Protein AF-A0A968ZH01-F1 (afdb_monomer_lite)

Secondary structure (DSSP, 8-state):
-HHHHHHHHHHHHHHHHHHHHHHTSTHHHHT--S-S--HHHHHHHHHHHHHHHHHHHHHHH-HHHH-HHHHHHHHHHHHHHHHHHHHHHHHHHTTTTTTTHHHHHHHHHHHHHHHHHHHHHHHHTTT-HHHHHHHHHHHHHHHHHHHHHHHHTTSS---HHHHHHHHHHHHHHHHHHHHHHHHHHHHHHHHHHHHHHHHHHHHHHHHHHHHHHHHHHHHHHHHHHHHHHHHH--

Radius of gyration: 30.16 Å; chains: 1; bounding box: 63×37×110 Å

pLDDT: mean 83.34, std 10.31, range [50.09, 96.19]

Structure (mmCIF, N/CA/C/O backbone):
data_AF-A0A968ZH01-F1
#
_entry.id   AF-A0A968ZH01-F1
#
loop_
_atom_site.group_PDB
_atom_site.id
_atom_site.type_symbol
_atom_site.label_atom_id
_atom_site.label_alt_id
_atom_site.label_comp_id
_atom_site.label_asym_id
_atom_site.label_entity_id
_atom_site.label_seq_id
_atom_site.pdbx_PDB_ins_code
_atom_site.Cartn_x
_atom_site.Cartn_y
_atom_site.Cartn_z
_atom_site.occupancy
_atom_site.B_iso_or_equiv
_atom_site.auth_seq_id
_atom_site.auth_comp_id
_atom_site.auth_asym_id
_atom_site.auth_atom_id
_atom_site.pdbx_PDB_model_num
ATOM 1 N N . MET A 1 1 ? -4.491 7.472 10.988 1.00 51.53 1 MET A N 1
ATOM 2 C CA . MET A 1 1 ? -4.128 6.280 10.188 1.00 51.53 1 MET A CA 1
ATOM 3 C C . MET A 1 1 ? -5.053 6.065 8.979 1.00 51.53 1 MET A C 1
ATOM 5 O O . MET A 1 1 ? -4.529 6.016 7.881 1.00 51.53 1 MET A O 1
ATOM 9 N N . ARG A 1 2 ? -6.397 6.059 9.111 1.00 54.69 2 ARG A N 1
ATOM 10 C CA . ARG A 1 2 ? -7.363 5.861 7.987 1.00 54.69 2 ARG A CA 1
ATOM 11 C C . ARG A 1 2 ? -7.211 6.811 6.785 1.00 54.69 2 ARG A C 1
ATOM 13 O O . ARG A 1 2 ? -7.117 6.351 5.656 1.00 54.69 2 ARG A O 1
ATOM 20 N N . HIS A 1 3 ? -7.148 8.126 7.014 1.00 61.84 3 HIS A N 1
ATOM 21 C CA . HIS A 1 3 ? -6.949 9.100 5.926 1.00 61.84 3 HIS A CA 1
ATOM 22 C C . HIS A 1 3 ? -5.562 8.997 5.285 1.00 61.84 3 HIS A C 1
ATOM 24 O O . HIS A 1 3 ? -5.397 9.326 4.119 1.00 61.84 3 HIS A O 1
ATOM 30 N N . GLN A 1 4 ? -4.573 8.514 6.041 1.00 73.38 4 GLN A N 1
ATOM 31 C CA . GLN A 1 4 ? -3.200 8.408 5.563 1.00 73.38 4 GLN A CA 1
ATOM 32 C C . GLN A 1 4 ? -3.068 7.257 4.564 1.00 73.38 4 GLN A C 1
ATOM 34 O O . GLN A 1 4 ? -2.497 7.472 3.505 1.00 73.38 4 GLN A O 1
ATOM 39 N N . SER A 1 5 ? -3.661 6.083 4.828 1.00 79.19 5 SER A N 1
ATOM 40 C CA . SER A 1 5 ? -3.643 4.967 3.867 1.00 79.19 5 SER A CA 1
ATOM 41 C C . SER A 1 5 ? -4.308 5.353 2.544 1.00 79.19 5 SER A C 1
ATOM 43 O O . SER A 1 5 ? -3.749 5.096 1.485 1.00 79.19 5 SER A O 1
ATOM 45 N N . TYR A 1 6 ? -5.464 6.022 2.603 1.00 83.00 6 TYR A N 1
ATOM 46 C CA . TYR A 1 6 ? -6.152 6.509 1.405 1.00 83.00 6 TYR A CA 1
ATOM 47 C C . TYR A 1 6 ? -5.318 7.551 0.646 1.00 83.00 6 TYR A C 1
ATOM 49 O O . TYR A 1 6 ? -5.183 7.464 -0.569 1.00 83.00 6 TYR A O 1
ATOM 57 N N . LEU A 1 7 ? -4.699 8.501 1.354 1.00 85.94 7 LEU A N 1
ATOM 58 C CA . LEU A 1 7 ? -3.837 9.512 0.740 1.00 85.94 7 LEU A CA 1
ATOM 59 C C . LEU A 1 7 ? -2.619 8.885 0.049 1.00 85.94 7 LEU A C 1
ATOM 61 O O . LEU A 1 7 ? -2.303 9.260 -1.076 1.00 85.94 7 LEU A O 1
ATOM 65 N N . TYR A 1 8 ? -1.961 7.914 0.692 1.00 87.56 8 TYR A N 1
ATOM 66 C CA . TYR A 1 8 ? -0.839 7.193 0.087 1.00 87.56 8 TYR A CA 1
ATOM 67 C C . TYR A 1 8 ? -1.270 6.396 -1.141 1.00 87.56 8 TYR A C 1
ATOM 69 O O . TYR A 1 8 ? -0.533 6.357 -2.120 1.00 87.56 8 TYR A O 1
ATOM 77 N N . TYR A 1 9 ? -2.471 5.816 -1.118 1.00 87.19 9 TYR A N 1
ATOM 78 C CA . TYR A 1 9 ? -3.022 5.102 -2.263 1.00 87.19 9 TYR A CA 1
ATOM 79 C C . TYR A 1 9 ? -3.290 6.023 -3.459 1.00 87.19 9 TYR A C 1
ATOM 81 O O . TYR A 1 9 ? -2.857 5.745 -4.574 1.00 87.19 9 TYR A O 1
ATOM 89 N N . VAL A 1 10 ? -3.957 7.155 -3.221 1.00 87.50 10 VAL A N 1
ATOM 90 C CA . VAL A 1 10 ? -4.241 8.144 -4.271 1.00 87.50 10 VAL A CA 1
ATOM 91 C C . VAL A 1 10 ? -2.946 8.733 -4.828 1.00 87.50 10 VAL A C 1
ATOM 93 O O . VAL A 1 10 ? -2.814 8.883 -6.040 1.00 87.50 10 VAL A O 1
ATOM 96 N N . ALA A 1 11 ? -1.968 9.023 -3.965 1.00 89.44 11 ALA A N 1
ATOM 97 C CA . ALA A 1 11 ? -0.653 9.480 -4.397 1.00 89.44 11 ALA A CA 1
ATOM 98 C C . ALA A 1 11 ? 0.059 8.422 -5.256 1.00 89.44 11 ALA A C 1
ATOM 100 O O . ALA A 1 11 ? 0.577 8.756 -6.317 1.00 89.44 11 ALA A O 1
ATOM 101 N N . TYR A 1 12 ? 0.033 7.149 -4.846 1.00 90.50 12 TYR A N 1
ATOM 102 C CA . TYR A 1 12 ? 0.557 6.037 -5.642 1.00 90.50 12 TYR A CA 1
ATOM 103 C C . TYR A 1 12 ? -0.085 5.987 -7.033 1.00 90.50 12 TYR A C 1
ATOM 105 O O . TYR A 1 12 ? 0.643 6.010 -8.025 1.00 90.50 12 TYR A O 1
ATOM 113 N N . LEU A 1 13 ? -1.420 5.985 -7.113 1.00 88.38 13 LEU A N 1
ATOM 114 C CA . LEU A 1 13 ? -2.140 5.964 -8.388 1.00 88.38 13 LEU A CA 1
ATOM 115 C C . LEU A 1 13 ? -1.761 7.148 -9.278 1.00 88.38 13 LEU A C 1
ATOM 117 O O . LEU A 1 13 ? -1.550 6.972 -10.475 1.00 88.38 13 LEU A O 1
ATOM 121 N N . LEU A 1 14 ? -1.634 8.343 -8.699 1.00 89.12 14 LEU A N 1
ATOM 122 C CA . LEU A 1 14 ? -1.245 9.546 -9.427 1.00 89.12 14 LEU A CA 1
ATOM 123 C C . LEU A 1 14 ? 0.151 9.399 -10.044 1.00 89.12 14 LEU A C 1
ATOM 125 O O . LEU A 1 14 ? 0.315 9.621 -11.243 1.00 89.12 14 LEU A O 1
ATOM 129 N N . PHE A 1 15 ? 1.154 8.992 -9.260 1.00 88.56 15 PHE A N 1
ATOM 130 C CA . PHE A 1 15 ? 2.516 8.818 -9.779 1.00 88.56 15 PHE A CA 1
ATOM 131 C C . PHE A 1 15 ? 2.628 7.640 -10.745 1.00 88.56 15 PHE A C 1
ATOM 133 O O . PHE A 1 15 ? 3.383 7.718 -11.713 1.00 88.56 15 PHE A O 1
ATOM 140 N N . PHE A 1 16 ? 1.848 6.582 -10.532 1.00 86.75 16 PHE A N 1
ATOM 141 C CA . PHE A 1 16 ? 1.755 5.464 -11.461 1.00 86.75 16 PHE A CA 1
ATOM 142 C C . PHE A 1 16 ? 1.154 5.891 -12.811 1.00 86.75 16 PHE A C 1
ATOM 144 O O . PHE A 1 16 ? 1.704 5.561 -13.861 1.00 86.75 16 PHE A O 1
ATOM 151 N N . MET A 1 17 ? 0.081 6.689 -12.806 1.00 85.25 17 MET A N 1
ATOM 152 C CA . MET A 1 17 ? -0.498 7.247 -14.032 1.00 85.25 17 MET A CA 1
ATOM 153 C C . MET A 1 17 ? 0.494 8.163 -14.757 1.00 85.25 17 MET A C 1
ATOM 155 O O . MET A 1 17 ? 0.644 8.050 -15.973 1.00 85.25 17 MET A O 1
ATOM 159 N N . LEU A 1 18 ? 1.211 9.028 -14.032 1.00 84.31 18 LEU A N 1
ATOM 160 C CA . LEU A 1 18 ? 2.261 9.871 -14.618 1.00 84.31 18 LEU A CA 1
ATOM 161 C C . LEU A 1 18 ? 3.374 9.028 -15.252 1.00 84.31 18 LEU A C 1
ATOM 163 O O . LEU A 1 18 ? 3.761 9.288 -16.391 1.00 84.31 18 LEU A O 1
ATOM 167 N N . LEU A 1 19 ? 3.839 7.983 -14.561 1.00 83.69 19 LEU A N 1
ATOM 168 C CA . LEU A 1 19 ? 4.819 7.037 -15.095 1.00 83.69 19 LEU A CA 1
ATOM 169 C C . LEU A 1 19 ? 4.320 6.391 -16.393 1.00 83.69 19 LEU A C 1
ATOM 171 O O . LEU A 1 19 ? 5.061 6.326 -17.372 1.00 83.69 19 LEU A O 1
ATOM 175 N N . GLN A 1 20 ? 3.057 5.964 -16.432 1.00 80.31 20 GLN A N 1
ATOM 176 C CA . GLN A 1 20 ? 2.475 5.358 -17.624 1.00 80.31 20 GLN A CA 1
ATOM 177 C C . GLN A 1 20 ? 2.435 6.328 -18.812 1.00 80.31 20 GLN A C 1
ATOM 179 O O . GLN A 1 20 ? 2.730 5.922 -19.938 1.00 80.31 20 GLN A O 1
ATOM 184 N N . GLN A 1 21 ? 2.105 7.602 -18.588 1.00 79.88 21 GLN A N 1
ATOM 185 C CA . GLN A 1 21 ? 2.109 8.614 -19.652 1.00 79.88 21 GLN A CA 1
ATOM 186 C C . GLN A 1 21 ? 3.510 8.824 -20.238 1.00 79.88 21 GLN A C 1
ATOM 188 O O . GLN A 1 21 ? 3.646 8.989 -21.451 1.00 79.88 21 GLN A O 1
ATOM 193 N N . VAL A 1 22 ? 4.549 8.775 -19.396 1.00 77.81 22 VAL A N 1
ATOM 194 C CA . VAL A 1 22 ? 5.945 8.874 -19.846 1.00 77.81 22 VAL A CA 1
ATOM 195 C C . VAL A 1 22 ? 6.372 7.613 -20.608 1.00 77.81 22 VAL A C 1
ATOM 197 O O . VAL A 1 22 ? 6.942 7.729 -21.688 1.00 77.81 22 VAL A O 1
ATOM 200 N N . LEU A 1 23 ? 6.050 6.415 -20.105 1.00 74.50 23 LEU A N 1
ATOM 201 C CA . LEU A 1 23 ? 6.426 5.139 -20.738 1.00 74.50 23 LEU A CA 1
ATOM 202 C C . LEU A 1 23 ? 5.728 4.890 -22.080 1.00 74.50 23 LEU A C 1
ATOM 204 O O . LEU A 1 23 ? 6.343 4.370 -23.005 1.00 74.50 23 LEU A O 1
ATOM 208 N N . THR A 1 24 ? 4.453 5.263 -22.197 1.00 70.19 24 THR A N 1
ATOM 209 C CA . THR A 1 24 ? 3.674 5.096 -23.439 1.00 70.19 24 THR A CA 1
ATOM 210 C C . THR A 1 24 ? 3.970 6.172 -24.483 1.00 70.19 24 THR A C 1
ATOM 212 O O . THR A 1 24 ? 3.395 6.145 -25.567 1.00 70.19 24 THR A O 1
ATOM 215 N N . GLY A 1 25 ? 4.824 7.150 -24.165 1.00 65.19 25 GLY A N 1
ATOM 216 C CA . GLY A 1 25 ? 5.103 8.285 -25.041 1.00 65.19 25 GLY A CA 1
ATOM 217 C C . GLY A 1 25 ? 3.921 9.249 -25.210 1.00 65.19 25 GLY A C 1
ATOM 218 O O . GLY A 1 25 ? 4.050 10.241 -25.914 1.00 65.19 25 GLY A O 1
ATOM 219 N N . ASN A 1 26 ? 2.779 9.030 -24.548 1.00 58.06 26 ASN A N 1
ATOM 220 C CA . ASN A 1 26 ? 1.614 9.919 -24.635 1.00 58.06 26 ASN A CA 1
ATOM 221 C C . ASN A 1 26 ? 1.826 11.268 -23.927 1.00 58.06 26 ASN A C 1
ATOM 223 O O . ASN A 1 26 ? 1.186 12.256 -24.295 1.00 58.06 26 ASN A O 1
ATOM 227 N N . ALA A 1 27 ? 2.773 11.352 -22.982 1.00 56.31 27 ALA A N 1
ATOM 228 C CA . ALA A 1 27 ? 3.223 12.621 -22.395 1.00 56.31 27 ALA A CA 1
ATOM 229 C C . ALA A 1 27 ? 3.664 13.644 -23.466 1.00 56.31 27 ALA A C 1
ATOM 231 O O . ALA A 1 27 ? 3.521 14.855 -23.276 1.00 56.31 27 ALA A O 1
ATOM 232 N N . PHE A 1 28 ? 4.120 13.142 -24.618 1.00 50.44 28 PHE A N 1
ATOM 233 C CA . PHE A 1 28 ? 4.559 13.899 -25.788 1.00 50.44 28 PHE A CA 1
ATOM 234 C C . P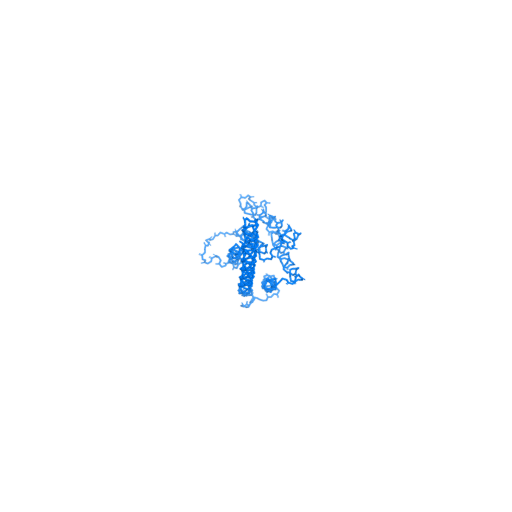HE A 1 28 ? 3.431 14.701 -26.455 1.00 50.44 28 PHE A C 1
ATOM 236 O O . PHE A 1 28 ? 3.688 15.719 -27.088 1.00 50.44 28 PHE A O 1
ATOM 243 N N . ARG A 1 29 ? 2.166 14.272 -26.317 1.00 52.03 29 ARG A N 1
ATOM 244 C CA . ARG A 1 29 ? 1.032 14.916 -27.002 1.00 52.03 29 ARG A CA 1
ATOM 245 C C . ARG A 1 29 ? 0.433 16.089 -26.224 1.00 52.03 29 ARG A C 1
ATOM 247 O O . ARG A 1 29 ? -0.251 16.911 -26.824 1.00 52.03 29 ARG A O 1
ATOM 254 N N . PHE A 1 30 ? 0.667 16.161 -24.911 1.00 53.03 30 PHE A N 1
ATOM 255 C CA . PHE A 1 30 ? -0.032 17.114 -24.042 1.00 53.03 30 PHE A CA 1
ATOM 256 C C . PHE A 1 30 ? 0.863 18.000 -23.160 1.00 53.03 30 PHE A C 1
ATOM 258 O O . PHE A 1 30 ? 0.387 19.068 -22.786 1.00 53.03 30 PHE A O 1
ATOM 265 N N . TRP A 1 31 ? 2.098 17.609 -22.796 1.00 55.47 31 TRP A N 1
ATOM 266 C CA . TRP A 1 31 ? 2.821 18.287 -21.695 1.00 55.47 31 TRP A CA 1
ATOM 267 C C . TRP A 1 31 ? 4.261 18.750 -21.970 1.00 55.47 31 TRP A C 1
ATOM 269 O O . TRP A 1 31 ? 4.661 19.758 -21.390 1.00 55.47 31 TRP A O 1
ATOM 279 N N . LEU A 1 32 ? 5.065 18.055 -22.784 1.00 53.94 32 LEU A N 1
ATOM 280 C CA . LEU A 1 32 ? 6.511 18.327 -22.875 1.00 53.94 32 LEU A CA 1
ATOM 281 C C . LEU A 1 32 ? 6.981 18.448 -24.332 1.00 53.94 32 LEU A C 1
ATOM 283 O O . LEU A 1 32 ? 6.927 17.482 -25.088 1.00 53.94 32 LEU A O 1
ATOM 287 N N . TRP A 1 33 ? 7.451 19.646 -24.702 1.00 51.69 33 TRP A N 1
ATOM 288 C CA . TRP A 1 33 ? 8.134 19.932 -25.969 1.00 51.69 33 TRP A CA 1
ATOM 289 C C . TRP A 1 33 ? 9.447 19.137 -26.103 1.00 51.69 33 TRP A C 1
ATOM 291 O O . TRP A 1 33 ? 10.109 18.849 -25.105 1.00 5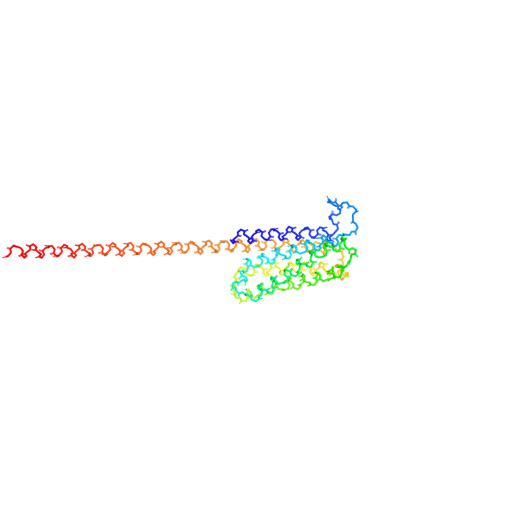1.69 33 TRP A O 1
ATOM 301 N N . GLU A 1 34 ? 9.792 18.828 -27.360 1.00 51.00 34 GLU A N 1
ATOM 302 C CA . GLU A 1 34 ? 10.997 18.183 -27.921 1.00 51.00 34 GLU A CA 1
ATOM 303 C C . GLU A 1 34 ? 12.265 18.148 -27.035 1.00 51.00 34 GLU A C 1
ATOM 305 O O . GLU A 1 34 ? 13.255 18.823 -27.306 1.00 51.00 34 GLU A O 1
ATOM 310 N N . THR A 1 35 ? 12.294 17.318 -25.991 1.00 52.97 35 THR A N 1
ATOM 311 C CA . THR A 1 35 ? 13.531 17.018 -25.252 1.00 52.97 35 THR A CA 1
ATOM 312 C C . THR A 1 35 ? 13.816 15.523 -25.310 1.00 52.97 35 THR A C 1
ATOM 314 O O . THR A 1 35 ? 12.957 14.691 -25.049 1.00 52.97 35 THR A O 1
ATOM 317 N N . THR A 1 36 ? 15.031 15.168 -25.724 1.00 55.16 36 THR A N 1
ATOM 318 C CA . THR A 1 36 ? 15.375 13.838 -26.259 1.00 55.16 36 THR A CA 1
ATOM 319 C C . THR A 1 36 ? 15.668 12.773 -25.187 1.00 55.16 36 THR A C 1
ATOM 321 O O . THR A 1 36 ? 15.873 11.617 -25.532 1.00 55.16 36 THR A O 1
ATOM 324 N N . ASN A 1 37 ? 15.670 13.107 -23.886 1.00 60.25 37 ASN A N 1
ATOM 325 C CA . ASN A 1 37 ? 16.064 12.182 -22.808 1.00 60.25 37 ASN A CA 1
ATOM 326 C C . ASN A 1 37 ? 15.111 12.216 -21.594 1.00 60.25 37 ASN A C 1
ATOM 328 O O . ASN A 1 37 ? 15.324 12.958 -20.638 1.00 60.25 37 ASN A O 1
ATOM 332 N N . PHE A 1 38 ? 14.091 11.349 -21.599 1.00 65.38 38 PHE A N 1
ATOM 333 C CA . PHE A 1 38 ? 13.086 11.228 -20.523 1.00 65.38 38 PHE A CA 1
ATOM 334 C C . PHE A 1 38 ? 13.427 10.213 -19.425 1.00 65.38 38 PHE A C 1
ATOM 336 O O . PHE A 1 38 ? 12.711 10.117 -18.430 1.00 65.38 38 PHE A O 1
ATOM 343 N N . VAL A 1 39 ? 14.528 9.472 -19.572 1.00 69.12 39 VAL A N 1
ATOM 344 C CA . VAL A 1 39 ? 14.984 8.465 -18.596 1.00 69.12 39 VAL A CA 1
ATOM 345 C C . VAL A 1 39 ? 15.009 8.995 -17.146 1.00 69.12 39 VAL A C 1
ATOM 347 O O . VAL A 1 39 ? 14.522 8.287 -16.261 1.00 69.12 39 VAL A O 1
ATOM 350 N N . PRO A 1 40 ? 15.454 10.240 -16.865 1.00 73.75 40 PRO A N 1
ATOM 351 C CA . PRO A 1 40 ? 15.460 10.775 -15.501 1.00 73.75 40 PRO A CA 1
ATOM 352 C C . PRO A 1 40 ? 14.055 10.976 -14.904 1.00 73.75 40 PRO A C 1
ATOM 354 O O . PRO A 1 40 ? 13.834 10.700 -13.725 1.00 73.75 40 PRO A O 1
ATOM 357 N N . LEU A 1 41 ? 13.087 11.420 -15.717 1.00 76.56 41 LEU A N 1
ATOM 358 C CA . LEU A 1 41 ? 11.688 11.620 -15.311 1.00 76.56 41 LEU A CA 1
ATOM 359 C C . LEU A 1 41 ? 10.984 10.283 -15.057 1.00 76.56 41 LEU A C 1
ATOM 361 O O . LEU A 1 41 ? 10.307 10.131 -14.040 1.00 76.56 41 LEU A O 1
ATOM 365 N N . THR A 1 42 ? 11.196 9.297 -15.934 1.00 79.19 42 THR A N 1
ATOM 366 C CA . THR A 1 42 ? 10.698 7.925 -15.748 1.00 79.19 42 THR A CA 1
ATOM 367 C C . THR A 1 42 ? 11.182 7.348 -14.420 1.00 79.19 42 THR A C 1
ATOM 369 O O . THR A 1 42 ? 10.395 6.799 -13.647 1.00 79.19 42 THR A O 1
ATOM 372 N N . ASN A 1 43 ? 12.466 7.523 -14.117 1.00 80.75 43 ASN A N 1
ATOM 373 C CA . ASN A 1 43 ? 13.075 7.012 -12.896 1.00 80.75 43 ASN A CA 1
ATOM 374 C C . ASN A 1 43 ? 12.569 7.727 -11.643 1.00 80.75 43 ASN A C 1
ATOM 376 O O . ASN A 1 43 ? 12.258 7.068 -10.651 1.00 80.75 43 ASN A O 1
ATOM 380 N N . LEU A 1 44 ? 12.398 9.051 -11.701 1.00 82.81 44 LEU A N 1
ATOM 381 C CA . LEU A 1 44 ? 11.797 9.819 -10.612 1.00 82.81 44 LEU A CA 1
ATOM 382 C C . LEU A 1 44 ? 10.366 9.357 -10.312 1.00 82.81 44 LEU A C 1
ATOM 384 O O . LEU A 1 44 ? 10.045 9.066 -9.158 1.00 82.81 44 LEU A O 1
ATOM 388 N N . PHE A 1 45 ? 9.505 9.269 -11.331 1.00 85.06 45 PHE A N 1
ATOM 389 C CA . PHE A 1 45 ? 8.119 8.838 -11.132 1.00 85.06 45 PHE A CA 1
ATOM 390 C C . PHE A 1 45 ? 8.029 7.385 -10.672 1.00 85.06 45 PHE A C 1
ATOM 392 O O . PHE A 1 45 ? 7.196 7.079 -9.822 1.00 85.06 45 PHE A O 1
ATOM 399 N N . THR A 1 46 ? 8.931 6.518 -11.137 1.00 84.69 46 THR A N 1
ATOM 400 C CA . THR A 1 46 ? 9.049 5.143 -10.630 1.00 84.69 46 THR A CA 1
ATOM 401 C C . THR A 1 46 ? 9.397 5.131 -9.142 1.00 84.69 46 THR A C 1
ATOM 403 O O . THR A 1 46 ? 8.697 4.492 -8.356 1.00 84.69 46 THR A O 1
ATOM 406 N N . GLY A 1 47 ? 10.421 5.880 -8.724 1.00 86.12 47 GLY A N 1
ATOM 407 C CA . GLY A 1 47 ? 10.822 5.968 -7.318 1.00 86.12 47 GLY A CA 1
ATOM 408 C C . GLY A 1 47 ? 9.711 6.502 -6.411 1.00 86.12 47 GLY A C 1
ATOM 409 O O . GLY A 1 47 ? 9.459 5.941 -5.342 1.00 86.12 47 GLY A O 1
ATOM 410 N N . LEU A 1 48 ? 8.998 7.543 -6.853 1.00 87.50 48 LEU A N 1
ATOM 411 C CA . LEU A 1 48 ? 7.860 8.104 -6.118 1.00 87.50 48 LEU A CA 1
ATOM 412 C C . LEU A 1 48 ? 6.689 7.119 -6.042 1.00 87.50 48 LEU A C 1
ATOM 414 O O . LEU A 1 48 ? 6.147 6.909 -4.956 1.00 87.50 48 LEU A O 1
ATOM 418 N N . ALA A 1 49 ? 6.329 6.467 -7.150 1.00 88.62 49 ALA A N 1
ATOM 419 C CA . ALA A 1 49 ? 5.270 5.462 -7.164 1.00 88.62 49 ALA A CA 1
ATOM 420 C C . ALA A 1 49 ? 5.585 4.306 -6.200 1.00 88.62 49 ALA A C 1
ATOM 422 O O . ALA A 1 49 ? 4.733 3.937 -5.390 1.00 88.62 49 ALA A O 1
ATOM 423 N N . VAL A 1 50 ? 6.820 3.790 -6.214 1.00 88.25 50 VAL A N 1
ATOM 424 C CA . VAL A 1 50 ? 7.265 2.728 -5.295 1.00 88.25 50 VAL A CA 1
ATOM 425 C C . VAL A 1 50 ? 7.201 3.188 -3.837 1.00 88.25 50 VAL A C 1
ATOM 427 O O . VAL A 1 50 ? 6.703 2.450 -2.986 1.00 88.25 50 VAL A O 1
ATOM 430 N N . LEU A 1 51 ? 7.637 4.414 -3.536 1.00 90.31 51 LEU A N 1
ATOM 431 C CA . LEU A 1 51 ? 7.575 4.973 -2.184 1.00 90.31 51 LEU A CA 1
ATOM 432 C C . LEU A 1 51 ? 6.139 5.007 -1.654 1.00 90.31 51 LEU A C 1
ATOM 434 O O . LEU A 1 51 ? 5.872 4.522 -0.549 1.00 90.31 51 LEU A O 1
ATOM 438 N N . PHE A 1 52 ? 5.205 5.548 -2.439 1.00 90.62 52 PHE A N 1
ATOM 439 C CA . PHE A 1 52 ? 3.803 5.627 -2.035 1.00 90.62 52 PHE A CA 1
ATOM 440 C C . PHE A 1 52 ? 3.135 4.250 -1.971 1.00 90.62 52 PHE A C 1
ATOM 442 O O . PHE A 1 52 ? 2.367 4.008 -1.039 1.00 90.62 52 PHE A O 1
ATOM 449 N N . ALA A 1 53 ? 3.483 3.320 -2.865 1.00 89.44 53 ALA A N 1
ATOM 450 C CA . ALA A 1 53 ? 3.011 1.935 -2.820 1.00 89.44 53 ALA A CA 1
ATOM 451 C C . ALA A 1 53 ? 3.457 1.209 -1.541 1.00 89.44 53 ALA A C 1
ATOM 453 O O . ALA A 1 53 ? 2.655 0.544 -0.875 1.00 89.44 53 ALA A O 1
ATOM 454 N N . VAL A 1 54 ? 4.724 1.365 -1.151 1.00 90.00 54 VAL A N 1
ATOM 455 C CA . VAL A 1 54 ? 5.245 0.777 0.088 1.00 90.00 54 VAL A CA 1
ATOM 456 C C . VAL A 1 54 ? 4.568 1.404 1.294 1.00 90.00 54 VAL A C 1
ATOM 458 O O . VAL A 1 54 ? 4.082 0.685 2.166 1.00 90.00 54 VAL A O 1
ATOM 461 N N . GLN A 1 55 ? 4.462 2.728 1.344 1.00 89.75 55 GLN A N 1
ATOM 462 C CA . GLN A 1 55 ? 3.828 3.400 2.472 1.00 89.75 55 GLN A CA 1
ATOM 463 C C . GLN A 1 55 ? 2.329 3.061 2.586 1.00 89.75 55 GLN A C 1
ATOM 465 O O . GLN A 1 55 ? 1.828 2.857 3.699 1.00 89.75 55 GLN A O 1
ATOM 470 N N . PHE A 1 56 ? 1.633 2.918 1.454 1.00 90.44 56 PHE A N 1
ATOM 471 C CA . PHE A 1 56 ? 0.275 2.382 1.399 1.00 90.44 56 PHE A CA 1
ATOM 472 C C . PHE A 1 56 ? 0.221 0.982 2.007 1.00 90.44 56 PHE A C 1
ATOM 474 O O . PHE A 1 56 ? -0.548 0.761 2.935 1.00 90.44 56 PHE A O 1
ATOM 481 N N . THR A 1 57 ? 1.081 0.070 1.563 1.00 89.62 57 THR A N 1
ATOM 482 C CA . THR A 1 57 ? 1.111 -1.325 2.028 1.00 89.62 57 THR A CA 1
ATOM 483 C C . THR A 1 57 ? 1.393 -1.427 3.518 1.00 89.62 57 THR A C 1
ATOM 485 O O . THR A 1 57 ? 0.690 -2.137 4.239 1.00 89.62 57 THR A O 1
ATOM 488 N N . ARG A 1 58 ? 2.357 -0.647 4.016 1.00 90.62 58 ARG A N 1
ATOM 489 C CA . ARG A 1 58 ? 2.685 -0.594 5.444 1.00 90.62 58 ARG A CA 1
ATOM 490 C C . ARG A 1 58 ? 1.501 -0.148 6.289 1.00 90.62 58 ARG A C 1
ATOM 492 O O . ARG A 1 58 ? 1.268 -0.692 7.365 1.00 90.62 58 ARG A O 1
ATOM 499 N N . SER A 1 59 ? 0.739 0.826 5.797 1.00 87.62 59 SER A N 1
ATOM 500 C CA . SER A 1 59 ? -0.445 1.347 6.479 1.00 87.62 59 SER A CA 1
ATOM 501 C C . SER A 1 59 ? -1.673 0.433 6.321 1.00 87.62 59 SER A C 1
ATOM 503 O O . SER A 1 59 ? -2.447 0.246 7.263 1.00 87.62 59 SER A O 1
ATOM 505 N N . PHE A 1 60 ? -1.846 -0.169 5.144 1.00 86.12 60 PHE A N 1
ATOM 506 C CA . PHE A 1 60 ? -2.992 -1.005 4.809 1.00 86.12 60 PHE A CA 1
ATOM 507 C C . PHE A 1 60 ? -2.908 -2.383 5.471 1.00 86.12 60 PHE A C 1
ATOM 509 O O . PHE A 1 60 ? -3.874 -2.823 6.088 1.00 86.12 60 PHE A O 1
ATOM 516 N N . LEU A 1 61 ? -1.751 -3.037 5.406 1.00 85.38 61 LEU A N 1
ATOM 517 C CA . LEU A 1 61 ? -1.538 -4.337 6.037 1.00 85.38 61 LEU A CA 1
ATOM 518 C C . LEU A 1 61 ? -1.052 -4.219 7.488 1.00 85.38 61 LEU A C 1
ATOM 520 O O . LEU A 1 61 ? -1.064 -5.209 8.201 1.00 85.38 61 LEU A O 1
ATOM 524 N N . GLU A 1 62 ? -0.647 -3.037 7.966 1.00 84.81 62 GLU A N 1
ATOM 525 C CA . GLU A 1 62 ? -0.006 -2.880 9.286 1.00 84.81 62 GLU A CA 1
ATOM 526 C C . GLU A 1 62 ? 1.243 -3.780 9.430 1.00 84.81 62 GLU A C 1
ATOM 528 O O . GLU A 1 62 ? 1.483 -4.398 10.473 1.00 84.81 62 GLU A O 1
ATOM 533 N N . THR A 1 63 ? 2.067 -3.864 8.377 1.00 83.81 63 THR A N 1
ATOM 534 C CA . THR A 1 63 ? 3.266 -4.729 8.329 1.00 83.81 63 THR A CA 1
ATOM 535 C C . THR A 1 63 ? 4.225 -4.484 9.487 1.00 83.81 63 THR A C 1
ATOM 537 O O . THR A 1 63 ? 4.828 -5.430 9.979 1.00 83.81 63 THR A O 1
ATOM 540 N N . GLN A 1 64 ? 4.317 -3.251 9.988 1.00 84.19 64 GLN A N 1
ATOM 541 C CA . GLN A 1 64 ? 5.122 -2.901 11.166 1.00 84.19 64 GLN A CA 1
ATOM 542 C C . GLN A 1 64 ? 4.759 -3.736 12.401 1.00 84.19 64 GLN A C 1
ATOM 544 O O . GLN A 1 64 ? 5.638 -4.114 13.173 1.00 84.19 64 GLN A O 1
ATOM 549 N N . ARG A 1 65 ? 3.468 -4.043 12.582 1.00 83.94 65 ARG A N 1
ATOM 550 C CA . ARG A 1 65 ? 2.952 -4.769 13.746 1.00 83.94 65 ARG A CA 1
ATOM 551 C C . ARG A 1 65 ? 3.015 -6.280 13.556 1.00 83.94 65 ARG A C 1
ATOM 553 O O . ARG A 1 65 ? 3.370 -6.998 14.485 1.00 83.94 65 ARG A O 1
ATOM 560 N N . TYR A 1 66 ? 2.648 -6.765 12.372 1.00 83.56 66 TYR A N 1
ATOM 561 C CA . TYR A 1 66 ? 2.474 -8.203 12.138 1.00 83.56 66 TYR A CA 1
ATOM 562 C C . TYR A 1 66 ? 3.673 -8.869 11.446 1.00 83.56 66 TYR A C 1
ATOM 564 O O . TYR A 1 66 ? 3.903 -10.062 11.657 1.00 83.56 66 TYR A O 1
ATOM 572 N N . LEU A 1 67 ? 4.447 -8.126 10.647 1.00 87.06 67 LEU A N 1
ATOM 573 C CA . LEU A 1 67 ? 5.561 -8.618 9.823 1.00 87.06 67 LEU A CA 1
ATOM 574 C C . LEU A 1 67 ? 6.785 -7.665 9.871 1.00 87.06 67 LEU A C 1
ATOM 576 O O . LEU A 1 67 ? 7.213 -7.150 8.834 1.00 87.06 67 LEU A O 1
ATOM 580 N N . PRO A 1 68 ? 7.410 -7.443 11.044 1.00 87.19 68 PRO A N 1
ATOM 581 C CA . PRO A 1 68 ? 8.466 -6.434 11.217 1.00 87.19 68 PRO A CA 1
ATOM 582 C C . PRO A 1 68 ? 9.734 -6.695 10.385 1.00 87.19 68 PRO A C 1
ATOM 584 O O . PRO A 1 68 ? 10.470 -5.767 10.052 1.00 87.19 68 PRO A O 1
ATOM 587 N N . SER A 1 69 ? 10.019 -7.951 10.028 1.00 87.38 69 SER A N 1
ATOM 588 C CA . SER A 1 69 ? 11.133 -8.286 9.128 1.00 87.38 69 SER A CA 1
ATOM 589 C C . SER A 1 69 ? 10.849 -7.885 7.677 1.00 87.38 69 SER A C 1
ATOM 591 O O . SER A 1 69 ? 11.729 -7.326 7.028 1.00 87.38 69 SER A O 1
ATOM 593 N N . PHE A 1 70 ? 9.618 -8.093 7.193 1.00 86.56 70 PHE A N 1
ATOM 594 C CA . PHE A 1 70 ? 9.203 -7.630 5.863 1.00 86.56 70 PHE A CA 1
ATOM 595 C C . PHE A 1 70 ? 9.140 -6.106 5.811 1.00 86.56 70 PHE A C 1
ATOM 597 O O . PHE A 1 70 ? 9.586 -5.517 4.835 1.00 86.56 70 PHE A O 1
ATOM 604 N N . ASP A 1 71 ? 8.653 -5.462 6.875 1.00 89.12 71 ASP A N 1
ATOM 605 C CA . ASP A 1 71 ? 8.600 -4.001 6.953 1.00 89.12 71 ASP A CA 1
ATOM 606 C C . ASP A 1 71 ? 9.990 -3.363 6.812 1.00 89.12 71 ASP A C 1
ATOM 608 O O . ASP A 1 71 ? 10.174 -2.443 6.017 1.00 89.12 71 ASP A O 1
ATOM 612 N N . ARG A 1 72 ? 10.993 -3.906 7.517 1.00 88.62 72 ARG A N 1
ATOM 613 C CA . ARG A 1 72 ? 12.385 -3.447 7.398 1.00 88.62 72 ARG A CA 1
ATOM 614 C C . ARG A 1 72 ? 12.939 -3.633 5.989 1.00 88.62 72 ARG A C 1
ATOM 616 O O . ARG A 1 72 ? 13.588 -2.721 5.485 1.00 88.62 72 ARG A O 1
ATOM 623 N N . ALA A 1 73 ? 12.665 -4.771 5.348 1.00 89.19 73 ALA A N 1
ATOM 624 C CA . ALA A 1 73 ? 13.074 -5.003 3.964 1.00 89.19 73 ALA A CA 1
ATOM 625 C C . ALA A 1 73 ? 12.411 -3.996 3.008 1.00 89.19 73 ALA A C 1
ATOM 627 O O . ALA A 1 73 ? 13.103 -3.354 2.223 1.00 89.19 73 ALA A O 1
ATOM 628 N N . LEU A 1 74 ? 11.096 -3.785 3.124 1.00 88.75 74 LEU A N 1
ATOM 629 C CA . LEU A 1 74 ? 10.356 -2.820 2.307 1.00 88.75 74 LEU A CA 1
ATOM 630 C C . LEU A 1 74 ? 10.920 -1.400 2.441 1.00 88.75 74 LEU A C 1
ATOM 632 O O . LEU A 1 74 ? 11.152 -0.730 1.434 1.00 88.75 74 LEU A O 1
ATOM 636 N N . VAL A 1 75 ? 11.189 -0.948 3.668 1.00 90.12 75 VAL A N 1
ATOM 637 C CA . VAL A 1 75 ? 11.786 0.374 3.916 1.00 90.12 75 VAL A CA 1
ATOM 638 C C . VAL A 1 75 ? 13.197 0.460 3.333 1.00 90.12 75 VAL A C 1
ATOM 640 O O . VAL A 1 75 ? 13.517 1.452 2.682 1.00 90.12 75 VAL A O 1
ATOM 643 N N . PHE A 1 76 ? 14.020 -0.577 3.508 1.00 90.81 76 PHE A N 1
ATOM 644 C CA . PHE A 1 76 ? 15.376 -0.621 2.958 1.00 90.81 76 PHE A CA 1
ATOM 645 C C . PHE A 1 76 ? 15.382 -0.471 1.431 1.00 90.81 76 PHE A C 1
ATOM 647 O O . PHE A 1 76 ? 16.060 0.413 0.906 1.00 90.81 76 PHE A O 1
ATOM 654 N N . PHE A 1 77 ? 14.578 -1.269 0.721 1.00 87.50 77 PHE A N 1
ATOM 655 C CA . PHE A 1 77 ? 14.482 -1.188 -0.739 1.00 87.50 77 PHE A CA 1
ATOM 656 C C . PHE A 1 77 ? 13.876 0.136 -1.216 1.00 87.50 77 PHE A C 1
ATOM 658 O O . PHE A 1 77 ? 14.316 0.670 -2.232 1.00 87.50 77 PHE A O 1
ATOM 665 N N . THR A 1 78 ? 12.941 0.717 -0.459 1.00 88.25 78 THR A N 1
ATOM 666 C CA . THR A 1 78 ? 12.378 2.042 -0.772 1.00 88.25 78 THR A CA 1
ATOM 667 C C . THR A 1 78 ? 13.429 3.141 -0.671 1.00 88.25 78 THR A C 1
ATOM 669 O O . THR A 1 78 ? 13.539 3.964 -1.575 1.00 88.25 78 THR A O 1
ATOM 672 N N . ILE A 1 79 ? 14.221 3.157 0.406 1.00 89.06 79 ILE A N 1
ATOM 673 C CA . ILE A 1 79 ? 15.299 4.140 0.590 1.00 89.06 79 ILE A CA 1
ATOM 674 C C . ILE A 1 79 ? 16.333 3.982 -0.522 1.00 89.06 79 ILE A C 1
ATOM 676 O O . ILE A 1 79 ? 16.734 4.967 -1.139 1.00 89.06 79 ILE A O 1
ATOM 680 N N . LEU A 1 80 ? 16.727 2.744 -0.817 1.00 87.50 80 LEU A N 1
ATOM 681 C CA . LEU A 1 80 ? 17.711 2.461 -1.852 1.00 87.50 80 LEU A CA 1
ATOM 682 C C . LEU A 1 80 ? 17.203 2.870 -3.246 1.00 87.50 80 LEU A C 1
ATOM 684 O O . LEU A 1 80 ? 17.941 3.497 -4.002 1.00 87.50 80 LEU A O 1
ATOM 688 N N . GLY A 1 81 ? 15.930 2.610 -3.555 1.00 84.69 81 GLY A N 1
ATOM 689 C CA . GLY A 1 81 ? 15.279 3.064 -4.787 1.00 84.69 81 GLY A CA 1
ATOM 690 C C . GLY A 1 81 ? 15.149 4.587 -4.881 1.00 84.69 81 GLY A C 1
ATOM 691 O O . GLY A 1 81 ? 15.393 5.156 -5.945 1.00 84.69 81 GLY A O 1
ATOM 692 N N . ALA A 1 82 ? 14.833 5.270 -3.777 1.00 85.94 82 ALA A N 1
ATOM 693 C CA . ALA A 1 82 ? 14.757 6.731 -3.728 1.00 85.94 82 ALA A CA 1
ATOM 694 C C . ALA A 1 82 ? 16.131 7.381 -3.956 1.00 85.94 82 ALA A C 1
ATOM 696 O O . ALA A 1 82 ? 16.249 8.311 -4.753 1.00 85.94 82 ALA A O 1
ATOM 697 N N . ILE A 1 83 ? 17.176 6.844 -3.320 1.00 86.38 83 ILE A N 1
ATOM 698 C CA . ILE A 1 83 ? 18.565 7.267 -3.531 1.00 86.38 83 ILE A CA 1
ATOM 699 C C . ILE A 1 83 ? 18.959 7.058 -4.997 1.00 86.38 83 ILE A C 1
ATOM 701 O O . ILE A 1 83 ? 19.459 7.979 -5.640 1.00 86.38 83 ILE A O 1
ATOM 705 N N . ALA A 1 84 ? 18.685 5.876 -5.551 1.00 84.12 84 ALA A N 1
ATOM 706 C CA . ALA A 1 84 ? 19.009 5.564 -6.939 1.00 84.12 84 ALA A CA 1
ATOM 707 C C . ALA A 1 84 ? 18.261 6.479 -7.931 1.00 84.12 84 ALA A C 1
ATOM 709 O O . ALA A 1 84 ? 18.852 6.946 -8.904 1.00 84.12 84 ALA A O 1
ATOM 710 N N . SER A 1 85 ? 16.994 6.804 -7.654 1.00 82.50 85 SER A N 1
ATOM 711 C CA . SER A 1 85 ? 16.193 7.741 -8.459 1.00 82.50 85 SER A CA 1
ATOM 712 C C . SER A 1 85 ? 16.752 9.165 -8.401 1.00 82.50 85 SER A C 1
ATOM 714 O O . SER A 1 85 ? 16.841 9.840 -9.425 1.00 82.50 85 SER A O 1
ATOM 716 N N . PHE A 1 86 ? 17.194 9.610 -7.222 1.00 83.88 86 PHE A N 1
ATOM 717 C CA . PHE A 1 86 ? 17.825 10.917 -7.041 1.00 83.88 86 PHE A CA 1
ATOM 718 C C . PHE A 1 86 ? 19.162 11.028 -7.793 1.00 83.88 86 PHE A C 1
ATOM 720 O O . PHE A 1 86 ? 19.398 12.005 -8.502 1.00 83.88 86 PHE A O 1
ATOM 727 N N . PHE A 1 87 ? 20.021 10.009 -7.708 1.00 82.06 87 PHE A N 1
ATOM 728 C CA . PHE A 1 87 ? 21.289 9.997 -8.445 1.00 82.06 87 PHE A CA 1
ATOM 729 C C . PHE A 1 87 ? 21.102 9.849 -9.961 1.00 82.06 87 PHE A C 1
ATOM 731 O O . PHE A 1 87 ? 21.885 10.411 -10.726 1.00 82.06 87 PHE A O 1
ATOM 738 N N . SER A 1 88 ? 20.052 9.155 -10.410 1.00 78.19 88 SER A N 1
ATOM 739 C CA . SER A 1 88 ? 19.690 9.100 -11.831 1.00 78.19 88 SER A CA 1
ATOM 740 C C . SER A 1 88 ? 19.284 10.476 -12.376 1.00 78.19 88 SER A C 1
ATOM 742 O O . SER A 1 88 ? 19.699 10.845 -13.471 1.00 78.19 88 SER A O 1
ATOM 744 N N . LEU A 1 89 ? 18.566 11.293 -11.595 1.00 76.75 89 LEU A N 1
ATOM 745 C CA . LEU A 1 89 ? 18.296 12.688 -11.969 1.00 76.75 89 LEU A CA 1
ATOM 746 C C . LEU A 1 89 ? 19.578 13.510 -12.107 1.00 76.75 89 LEU A C 1
ATOM 748 O O . LEU A 1 89 ? 19.718 14.288 -13.049 1.00 76.75 89 LEU A O 1
ATOM 752 N N . LEU A 1 90 ? 20.532 13.317 -11.196 1.00 76.19 90 LEU A N 1
ATOM 753 C CA . LEU A 1 90 ? 21.807 14.030 -11.238 1.00 76.19 90 LEU A CA 1
ATOM 754 C C . LEU A 1 90 ? 22.675 13.606 -12.434 1.00 76.19 90 LEU A C 1
ATOM 756 O O . LEU A 1 90 ? 23.444 14.415 -12.949 1.00 76.19 90 LEU A O 1
ATOM 760 N N . SER A 1 91 ? 22.513 12.373 -12.928 1.00 73.50 91 SER A N 1
ATOM 761 C CA . SER A 1 91 ? 23.236 11.868 -14.103 1.00 73.50 91 SER A CA 1
ATOM 762 C C . SER A 1 91 ? 22.942 12.661 -15.374 1.00 73.50 91 SER A C 1
ATOM 764 O O . SER A 1 91 ? 23.791 12.701 -16.260 1.00 73.50 91 SER A O 1
ATOM 766 N N . TYR A 1 92 ? 21.761 13.280 -15.467 1.00 69.56 92 TYR A N 1
ATOM 767 C CA . TYR A 1 92 ? 21.397 14.152 -16.584 1.00 69.56 92 TYR A CA 1
ATOM 768 C C . TYR A 1 92 ? 22.253 15.424 -16.628 1.00 69.56 92 TYR A C 1
ATOM 770 O O . TYR A 1 92 ? 22.594 15.898 -17.705 1.00 69.56 92 TYR A O 1
ATOM 778 N N . PHE A 1 93 ? 22.633 15.951 -15.462 1.00 70.31 93 PHE A N 1
ATOM 779 C CA . PHE A 1 93 ? 23.442 17.166 -15.343 1.00 70.31 93 PHE A CA 1
ATOM 780 C C . PHE A 1 93 ? 24.954 16.895 -15.308 1.00 70.31 93 PHE A C 1
ATOM 782 O O . PHE A 1 93 ? 25.736 17.828 -15.448 1.00 70.31 93 PHE A O 1
ATOM 789 N N . ALA A 1 94 ? 25.366 15.641 -15.102 1.00 70.75 94 ALA A N 1
ATOM 790 C CA . ALA A 1 94 ? 26.756 15.242 -14.872 1.00 70.75 94 ALA A CA 1
ATOM 791 C C . ALA A 1 94 ? 27.284 14.266 -15.944 1.00 70.75 94 ALA A C 1
ATOM 793 O O . ALA A 1 94 ? 27.921 13.268 -15.605 1.00 70.75 94 ALA A O 1
ATOM 794 N N . ASP A 1 95 ? 26.960 14.505 -17.220 1.00 67.44 95 ASP A N 1
ATOM 795 C CA . ASP A 1 95 ? 27.458 13.753 -18.389 1.00 67.44 95 ASP A CA 1
ATOM 796 C C . ASP A 1 95 ? 27.344 12.219 -18.277 1.00 67.44 95 ASP A C 1
ATOM 798 O O . ASP A 1 95 ? 28.194 11.458 -18.740 1.00 67.44 95 ASP A O 1
ATOM 802 N N . GLY A 1 96 ? 26.273 11.725 -17.649 1.00 65.81 96 GLY A N 1
ATOM 803 C CA . GLY A 1 96 ? 25.959 10.297 -17.650 1.00 65.81 96 GLY A CA 1
ATOM 804 C C . GLY A 1 96 ? 26.818 9.421 -16.731 1.00 65.81 96 GLY A C 1
ATOM 805 O O . GLY A 1 96 ? 26.722 8.195 -16.844 1.00 65.81 96 GLY A O 1
ATOM 806 N N . ILE A 1 97 ? 27.570 9.990 -15.778 1.00 65.81 97 ILE A N 1
ATOM 807 C CA . ILE A 1 97 ? 28.382 9.246 -14.783 1.00 65.81 97 ILE A CA 1
ATOM 808 C C . ILE A 1 97 ? 27.581 8.134 -14.072 1.00 65.81 97 ILE A C 1
ATOM 810 O O . ILE A 1 97 ? 28.111 7.064 -13.769 1.00 65.81 97 ILE A O 1
ATOM 814 N N . PHE A 1 98 ? 26.282 8.351 -13.845 1.00 71.06 98 PHE A N 1
ATOM 815 C CA . PHE A 1 98 ? 25.402 7.392 -13.169 1.00 71.06 98 PHE A CA 1
ATOM 816 C C . PHE A 1 98 ? 24.452 6.624 -14.102 1.00 71.06 98 PHE A C 1
ATOM 818 O O . PHE A 1 98 ? 23.465 6.056 -13.638 1.00 71.06 98 PHE A O 1
ATOM 825 N N . SER A 1 99 ? 24.731 6.556 -15.408 1.00 70.62 99 SER A N 1
ATOM 826 C CA . SER A 1 99 ? 23.829 5.907 -16.382 1.00 70.62 99 SER A CA 1
ATOM 827 C C . SER A 1 99 ? 23.567 4.421 -16.099 1.00 70.62 99 SER A C 1
ATOM 829 O O . SER A 1 99 ? 22.518 3.900 -16.470 1.00 70.62 99 SER A O 1
ATOM 831 N N . TRP A 1 100 ? 24.475 3.742 -15.391 1.00 74.75 100 TRP A N 1
ATOM 832 C CA . TRP A 1 100 ? 24.302 2.355 -14.946 1.00 74.75 100 TRP A CA 1
ATOM 833 C C . TRP A 1 100 ? 23.127 2.175 -13.966 1.00 74.75 100 TRP A C 1
ATOM 835 O O . TRP A 1 100 ? 22.528 1.100 -13.924 1.00 74.75 100 TRP A O 1
ATOM 845 N N . LEU A 1 101 ? 22.732 3.223 -13.228 1.00 76.50 101 LEU A N 1
ATOM 846 C CA . LEU A 1 101 ? 21.555 3.186 -12.350 1.00 76.50 101 LEU A CA 1
ATOM 847 C C . LEU A 1 101 ? 20.259 2.979 -13.139 1.00 76.50 101 LEU A C 1
ATOM 849 O O . LEU A 1 101 ? 19.343 2.338 -12.630 1.00 76.50 101 LEU A O 1
ATOM 853 N N . ASN A 1 102 ? 20.196 3.437 -14.394 1.00 72.00 102 ASN A N 1
ATOM 854 C CA . ASN A 1 102 ? 19.017 3.262 -15.246 1.00 72.00 102 ASN A CA 1
ATOM 855 C C . ASN A 1 102 ? 18.720 1.780 -15.520 1.00 72.00 102 ASN A C 1
ATOM 857 O O . ASN A 1 102 ? 17.560 1.413 -15.681 1.00 72.00 102 ASN A O 1
ATOM 861 N N . LEU A 1 103 ? 19.747 0.919 -15.520 1.00 75.69 103 LEU A N 1
ATOM 862 C CA . LEU A 1 103 ? 19.549 -0.528 -15.591 1.00 75.69 103 LEU A CA 1
ATOM 863 C C . LEU A 1 103 ? 19.155 -1.120 -14.238 1.00 75.69 103 LEU A C 1
ATOM 865 O O . LEU A 1 103 ? 18.412 -2.091 -14.214 1.00 75.69 103 LEU A O 1
ATOM 869 N N . LEU A 1 104 ? 19.630 -0.563 -13.120 1.00 79.75 104 LEU A N 1
ATOM 870 C CA . LEU A 1 104 ? 19.408 -1.116 -11.780 1.00 79.75 104 LEU A CA 1
ATOM 871 C C . LEU A 1 104 ? 17.993 -0.841 -11.234 1.00 79.75 104 LEU A C 1
ATOM 873 O O . LEU A 1 104 ? 17.417 -1.696 -10.557 1.00 79.75 104 LEU A O 1
ATOM 877 N N . LEU A 1 105 ? 17.423 0.335 -11.516 1.00 80.12 105 LEU A N 1
ATOM 878 C CA . LEU A 1 105 ? 16.116 0.759 -10.989 1.00 80.12 105 LEU A CA 1
ATOM 879 C C . LEU A 1 105 ? 14.954 -0.198 -11.323 1.00 80.12 105 LEU A C 1
ATOM 881 O O . LEU A 1 105 ? 14.168 -0.499 -10.417 1.00 80.12 105 LEU A O 1
ATOM 885 N N . PRO A 1 106 ? 14.822 -0.710 -12.563 1.00 79.75 106 PRO A N 1
ATOM 886 C CA . PRO A 1 106 ? 13.800 -1.701 -12.891 1.00 79.75 106 PRO A CA 1
ATOM 887 C C . PRO A 1 106 ? 13.910 -2.973 -12.040 1.00 79.75 106 PRO A C 1
ATOM 889 O O . PRO A 1 106 ? 12.900 -3.449 -11.523 1.00 79.75 106 PRO A O 1
ATOM 892 N N . TYR A 1 107 ? 15.127 -3.484 -11.811 1.00 83.25 107 TYR A N 1
ATOM 893 C CA . TYR A 1 107 ? 15.340 -4.665 -10.965 1.00 83.25 107 TYR A CA 1
ATOM 894 C C . TYR A 1 107 ? 14.966 -4.399 -9.505 1.00 83.25 107 TYR A C 1
ATOM 896 O O . TYR A 1 107 ? 14.313 -5.228 -8.874 1.00 83.25 107 TYR A O 1
ATOM 904 N N . LEU A 1 108 ? 15.321 -3.229 -8.970 1.00 84.75 108 LEU A N 1
ATOM 905 C CA . LEU A 1 108 ? 14.925 -2.822 -7.617 1.00 84.75 108 LEU A CA 1
ATOM 906 C C . LEU A 1 108 ? 13.408 -2.708 -7.464 1.00 84.75 108 LEU A C 1
ATOM 908 O O . LEU A 1 108 ? 12.843 -3.152 -6.460 1.00 84.75 108 LEU A O 1
ATOM 912 N N . SER A 1 109 ? 12.747 -2.148 -8.473 1.00 83.19 109 SER A N 1
ATOM 913 C CA . SER A 1 109 ? 11.291 -2.013 -8.507 1.00 83.19 109 SER A CA 1
ATOM 914 C C . SER A 1 109 ? 10.614 -3.383 -8.561 1.00 83.19 109 SER A C 1
ATOM 916 O O . SER A 1 109 ? 9.657 -3.619 -7.824 1.00 83.19 109 SER A O 1
ATOM 918 N N . LEU A 1 110 ? 11.161 -4.319 -9.343 1.00 84.31 110 LEU A N 1
ATOM 919 C CA . LEU A 1 110 ? 10.685 -5.701 -9.412 1.00 84.31 110 LEU A CA 1
ATOM 920 C C . LEU A 1 110 ? 10.826 -6.424 -8.066 1.00 84.31 110 LEU A C 1
ATOM 922 O O . LEU A 1 110 ? 9.862 -7.018 -7.583 1.00 84.31 110 LEU A O 1
ATOM 926 N N . VAL A 1 111 ? 11.996 -6.338 -7.425 1.00 87.94 111 VAL A N 1
ATOM 927 C CA . VAL A 1 111 ? 12.215 -6.931 -6.093 1.00 87.94 111 VAL A CA 1
ATOM 928 C C . VAL A 1 111 ? 11.236 -6.343 -5.076 1.00 87.94 111 VAL A C 1
ATOM 930 O O . VAL A 1 111 ? 10.637 -7.082 -4.294 1.00 87.94 111 VAL A O 1
ATOM 933 N N . THR A 1 112 ? 11.013 -5.029 -5.120 1.00 86.94 112 THR A N 1
ATOM 934 C CA . THR A 1 112 ? 10.060 -4.364 -4.224 1.00 86.94 112 THR A CA 1
ATOM 935 C C . THR A 1 112 ? 8.630 -4.838 -4.479 1.00 86.94 112 THR A C 1
ATOM 937 O O . THR A 1 112 ? 7.924 -5.156 -3.526 1.00 86.94 112 THR A O 1
ATOM 940 N N . ALA A 1 113 ? 8.210 -4.979 -5.739 1.00 86.19 113 ALA A N 1
ATOM 941 C CA . ALA A 1 113 ? 6.889 -5.502 -6.089 1.00 86.19 113 ALA A CA 1
ATOM 942 C C . ALA A 1 113 ? 6.671 -6.942 -5.582 1.00 86.19 113 ALA A C 1
ATOM 944 O O . ALA A 1 113 ? 5.609 -7.260 -5.041 1.00 86.19 113 ALA A O 1
ATOM 945 N N . LEU A 1 114 ? 7.690 -7.803 -5.672 1.00 89.06 114 LEU A N 1
ATOM 946 C CA . LEU A 1 114 ? 7.636 -9.162 -5.118 1.00 89.06 114 LEU A CA 1
ATOM 947 C C . LEU A 1 114 ? 7.553 -9.160 -3.583 1.00 89.06 114 LEU A C 1
ATOM 949 O O . LEU A 1 114 ? 6.813 -9.955 -2.994 1.00 89.06 114 LEU A O 1
ATOM 953 N N . LEU A 1 115 ? 8.263 -8.248 -2.915 1.00 89.00 115 LEU A N 1
ATOM 954 C CA . LEU A 1 115 ? 8.148 -8.060 -1.465 1.00 89.00 115 LEU A CA 1
ATOM 955 C C . LEU A 1 115 ? 6.752 -7.572 -1.056 1.00 89.00 115 LEU A C 1
ATOM 957 O O . LEU A 1 115 ? 6.198 -8.054 -0.068 1.00 89.00 115 LEU A O 1
ATOM 961 N N . LEU A 1 116 ? 6.151 -6.668 -1.831 1.00 89.50 116 LEU A N 1
ATOM 962 C CA . LEU A 1 116 ? 4.783 -6.202 -1.612 1.00 89.50 116 LEU A CA 1
ATOM 963 C C . LEU A 1 116 ? 3.780 -7.355 -1.721 1.00 89.50 116 LEU A C 1
ATOM 965 O O . LEU A 1 116 ? 2.969 -7.545 -0.809 1.00 89.50 116 LEU A O 1
ATOM 969 N N . LEU A 1 117 ? 3.869 -8.169 -2.775 1.00 89.62 117 LEU A N 1
ATOM 970 C CA . LEU A 1 117 ? 2.967 -9.305 -2.967 1.00 89.62 117 LEU A CA 1
ATOM 971 C C . LEU A 1 117 ? 3.147 -10.373 -1.880 1.00 89.62 117 LEU A C 1
ATOM 973 O O . LEU A 1 117 ? 2.165 -10.831 -1.294 1.00 89.62 117 LEU A O 1
ATOM 977 N N . SER A 1 118 ? 4.393 -10.734 -1.565 1.00 89.94 118 SER A N 1
ATOM 978 C CA . SER A 1 118 ? 4.692 -11.719 -0.517 1.00 89.94 118 SER A CA 1
ATOM 979 C C . SER A 1 118 ? 4.250 -11.247 0.869 1.00 89.94 118 SER A C 1
ATOM 981 O O . SER A 1 118 ? 3.734 -12.054 1.643 1.00 89.94 118 SER A O 1
ATOM 983 N N . SER A 1 119 ? 4.349 -9.946 1.167 1.00 89.50 119 SER A N 1
ATOM 984 C CA . SER A 1 119 ? 3.802 -9.380 2.406 1.00 89.50 119 SER A CA 1
ATOM 985 C C . SER A 1 119 ? 2.275 -9.516 2.475 1.00 89.50 119 SER A C 1
ATOM 987 O O . SER A 1 119 ? 1.740 -9.892 3.519 1.00 89.50 119 SER A O 1
ATOM 989 N N . GLY A 1 120 ? 1.576 -9.315 1.352 1.00 88.81 120 GLY A N 1
ATOM 990 C CA . GLY A 1 120 ? 0.137 -9.550 1.238 1.00 88.81 120 GLY A CA 1
ATOM 991 C C . GLY A 1 120 ? -0.229 -11.018 1.459 1.00 88.81 120 GLY A C 1
ATOM 992 O O . GLY A 1 120 ? -1.095 -11.323 2.279 1.00 88.81 120 GLY A O 1
ATOM 993 N N . MET A 1 121 ? 0.473 -11.938 0.791 1.00 90.88 121 MET A N 1
ATOM 994 C CA . MET A 1 121 ? 0.258 -13.382 0.946 1.00 90.88 121 MET A CA 1
ATOM 995 C C . MET A 1 121 ? 0.502 -13.849 2.387 1.00 90.88 121 MET A C 1
ATOM 997 O O . MET A 1 121 ? -0.305 -14.593 2.943 1.00 90.88 121 MET A O 1
ATOM 1001 N N . ALA A 1 122 ? 1.563 -13.363 3.034 1.00 89.75 122 ALA A N 1
ATOM 1002 C CA . ALA A 1 122 ? 1.851 -13.671 4.432 1.00 89.75 122 ALA A CA 1
ATOM 1003 C C . ALA A 1 122 ? 0.733 -13.202 5.383 1.00 89.75 122 ALA A C 1
ATOM 1005 O O . ALA A 1 122 ? 0.477 -13.852 6.398 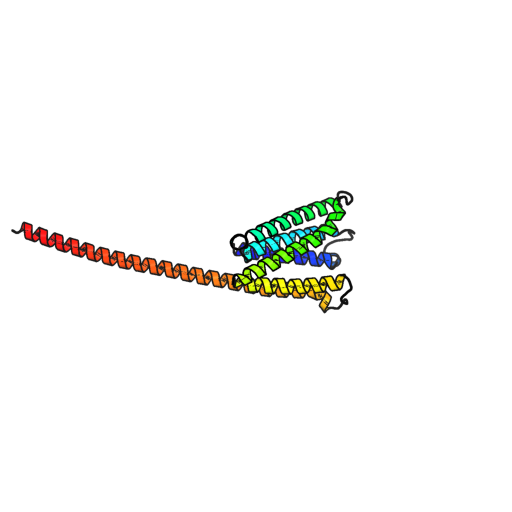1.00 89.75 122 ALA A O 1
ATOM 1006 N N . MET A 1 123 ? 0.038 -12.109 5.056 1.00 88.50 123 MET A N 1
ATOM 1007 C CA . MET A 1 123 ? -1.099 -11.610 5.841 1.00 88.50 123 MET A CA 1
ATOM 1008 C C . MET A 1 123 ? -2.400 -12.363 5.564 1.00 88.50 123 MET A C 1
ATOM 1010 O O . MET A 1 123 ? -3.193 -12.568 6.487 1.00 88.50 123 MET A O 1
ATOM 1014 N N . VAL A 1 124 ? -2.588 -12.858 4.339 1.00 88.81 124 VAL A N 1
ATOM 1015 C CA . VAL A 1 124 ? -3.668 -13.802 4.014 1.00 88.81 124 VAL A CA 1
ATOM 1016 C C . VAL A 1 124 ? -3.528 -15.086 4.836 1.00 88.81 124 VAL A C 1
ATOM 1018 O O . VAL A 1 124 ? -4.500 -15.526 5.446 1.00 88.81 124 VAL A O 1
ATOM 1021 N N . LEU A 1 125 ? -2.312 -15.630 4.959 1.00 86.69 125 LEU A N 1
ATOM 1022 C CA . LEU A 1 125 ? -2.036 -16.808 5.798 1.00 86.69 125 LEU A CA 1
ATOM 1023 C C . LEU A 1 125 ? -2.312 -16.567 7.292 1.00 86.69 125 LEU A C 1
ATOM 1025 O O . LEU A 1 125 ? -2.556 -17.510 8.039 1.00 86.69 125 LEU A O 1
ATOM 1029 N N . ARG A 1 126 ? -2.313 -15.305 7.735 1.00 85.69 126 ARG A N 1
ATOM 1030 C CA . ARG A 1 126 ? -2.689 -14.891 9.099 1.00 85.69 126 ARG A CA 1
ATOM 1031 C C . ARG A 1 126 ? -4.182 -14.584 9.248 1.00 85.69 126 ARG A C 1
ATOM 1033 O O . ARG A 1 126 ? -4.591 -14.016 10.259 1.00 85.69 126 ARG A O 1
ATOM 1040 N N . ASN A 1 127 ? -4.987 -14.960 8.256 1.00 83.75 127 ASN A N 1
ATOM 1041 C CA . ASN A 1 127 ? -6.440 -14.825 8.227 1.00 83.75 127 ASN A CA 1
ATOM 1042 C C . ASN A 1 127 ? -6.939 -13.375 8.385 1.00 83.75 127 ASN A C 1
ATOM 1044 O O . ASN A 1 127 ? -8.021 -13.116 8.921 1.00 83.75 127 ASN A O 1
ATOM 1048 N N . GLN A 1 128 ? -6.147 -12.400 7.928 1.00 80.19 128 GLN A N 1
ATOM 1049 C CA . GLN A 1 128 ? -6.550 -10.999 7.951 1.00 80.19 128 GLN A CA 1
ATOM 1050 C C . GLN A 1 128 ? -7.490 -10.724 6.770 1.00 80.19 128 GLN A C 1
ATOM 1052 O O . GLN A 1 128 ? -7.063 -10.698 5.618 1.00 80.19 128 GLN A O 1
ATOM 1057 N N . ARG A 1 129 ? -8.775 -10.472 7.051 1.00 80.88 129 ARG A N 1
ATOM 1058 C CA . ARG A 1 129 ? -9.814 -10.275 6.021 1.00 80.88 129 ARG A CA 1
ATOM 1059 C C . ARG A 1 129 ? -9.438 -9.222 4.968 1.00 80.88 129 ARG A C 1
ATOM 1061 O O . ARG A 1 129 ? -9.623 -9.436 3.776 1.00 80.88 129 ARG A O 1
ATOM 1068 N N . SER A 1 130 ? -8.851 -8.107 5.400 1.00 79.06 130 SER A N 1
ATOM 1069 C CA . SER A 1 130 ? -8.432 -7.020 4.507 1.00 79.06 130 SER A CA 1
ATOM 1070 C C . SER A 1 130 ? -7.298 -7.418 3.550 1.00 79.06 130 SER A C 1
ATOM 1072 O O . SER A 1 130 ? -7.200 -6.852 2.465 1.00 79.06 130 SER A O 1
ATOM 1074 N N . ALA A 1 131 ? -6.474 -8.413 3.900 1.00 86.00 131 ALA A N 1
ATOM 1075 C CA . ALA A 1 131 ? -5.361 -8.861 3.064 1.00 86.00 131 ALA A CA 1
ATOM 1076 C C . ALA A 1 131 ? -5.825 -9.585 1.789 1.00 86.00 131 ALA A C 1
ATOM 1078 O O . ALA A 1 131 ? -5.132 -9.517 0.777 1.00 86.00 131 ALA A O 1
ATOM 1079 N N . PHE A 1 132 ? -7.008 -10.213 1.792 1.00 88.50 132 PHE A N 1
ATOM 1080 C CA . PHE A 1 132 ? -7.564 -10.849 0.591 1.00 88.50 132 PHE A CA 1
ATOM 1081 C C . PHE A 1 132 ? -7.843 -9.832 -0.519 1.00 88.50 132 PHE A C 1
ATOM 1083 O O . PHE A 1 132 ? -7.474 -10.065 -1.668 1.00 88.50 132 PHE A O 1
ATOM 1090 N N . PHE A 1 133 ? -8.427 -8.680 -0.170 1.00 89.75 133 PHE A N 1
ATOM 1091 C CA . PHE A 1 133 ? -8.645 -7.588 -1.122 1.00 89.75 133 PHE A CA 1
ATOM 1092 C C . PHE A 1 133 ? -7.319 -7.062 -1.675 1.00 89.75 133 PHE A C 1
ATOM 1094 O O . PHE A 1 133 ? -7.193 -6.851 -2.877 1.00 89.75 133 PHE A O 1
ATOM 1101 N N . TYR A 1 134 ? -6.310 -6.913 -0.813 1.00 90.19 134 TYR A N 1
ATOM 1102 C CA . TYR A 1 134 ? -4.982 -6.470 -1.228 1.00 90.19 134 TYR A CA 1
ATOM 1103 C C . TYR A 1 134 ? -4.322 -7.445 -2.209 1.00 90.19 134 TYR A C 1
ATOM 1105 O O . TYR A 1 134 ? -3.882 -7.026 -3.275 1.00 90.19 134 TYR A O 1
ATOM 1113 N N . VAL A 1 135 ? -4.274 -8.742 -1.885 1.00 91.38 135 VAL A N 1
ATOM 1114 C CA . VAL A 1 135 ? -3.640 -9.754 -2.749 1.00 91.38 135 VAL A CA 1
ATOM 1115 C C . VAL A 1 135 ? -4.393 -9.911 -4.067 1.00 91.38 135 VAL A C 1
ATOM 1117 O O . VAL A 1 135 ? -3.752 -10.033 -5.106 1.00 91.38 135 VAL A O 1
ATOM 1120 N N . GLY A 1 136 ? -5.728 -9.862 -4.048 1.00 90.50 136 GLY A N 1
ATOM 1121 C CA . GLY A 1 136 ? -6.530 -9.876 -5.270 1.00 90.50 136 GLY A CA 1
ATOM 1122 C C . GLY A 1 136 ? -6.213 -8.682 -6.170 1.00 90.50 136 GLY A C 1
ATOM 1123 O O . GLY A 1 136 ? -5.926 -8.863 -7.350 1.00 90.50 136 GLY A O 1
ATOM 1124 N N . ALA A 1 137 ? -6.188 -7.475 -5.606 1.00 90.81 137 ALA A N 1
ATOM 1125 C CA . ALA A 1 137 ? -5.888 -6.260 -6.353 1.00 90.81 137 ALA A CA 1
ATOM 1126 C C . ALA A 1 137 ? -4.463 -6.268 -6.938 1.00 90.81 137 ALA A C 1
ATOM 1128 O O . ALA A 1 137 ? -4.289 -6.167 -8.152 1.00 90.81 137 ALA A O 1
ATOM 1129 N N . TRP A 1 138 ? -3.449 -6.473 -6.091 1.00 89.75 138 TRP A N 1
ATOM 1130 C CA . TRP A 1 138 ? -2.044 -6.500 -6.512 1.00 89.75 138 TRP A CA 1
ATOM 1131 C C . TRP A 1 138 ? -1.726 -7.669 -7.448 1.00 89.75 138 TRP A C 1
ATOM 1133 O O . TRP A 1 138 ? -0.906 -7.525 -8.351 1.00 89.75 138 TRP A O 1
ATOM 1143 N N . GLY A 1 139 ? -2.379 -8.819 -7.272 1.00 90.31 139 GLY A N 1
ATOM 1144 C CA . GLY A 1 139 ? -2.225 -9.975 -8.153 1.00 90.31 139 GLY A CA 1
ATOM 1145 C C . GLY A 1 139 ? -2.719 -9.694 -9.572 1.00 90.31 139 GLY A C 1
ATOM 1146 O O . GLY A 1 139 ? -1.991 -9.941 -10.532 1.00 90.31 139 GLY A O 1
ATOM 1147 N N . PHE A 1 140 ? -3.917 -9.119 -9.715 1.00 89.19 140 PHE A N 1
ATOM 1148 C CA . PHE A 1 140 ? -4.444 -8.720 -11.025 1.00 89.19 140 PHE A CA 1
ATOM 1149 C C . PHE A 1 140 ? -3.613 -7.611 -11.675 1.00 89.19 140 PHE A C 1
ATOM 1151 O O . PHE A 1 140 ? -3.358 -7.665 -12.879 1.00 89.19 140 PHE A O 1
ATOM 1158 N N . MET A 1 141 ? -3.132 -6.649 -10.886 1.00 87.69 141 MET A N 1
ATOM 1159 C CA . MET A 1 141 ? -2.240 -5.611 -11.394 1.00 87.69 141 MET A CA 1
ATOM 1160 C C . MET A 1 141 ? -0.937 -6.200 -11.948 1.00 87.69 141 MET A C 1
ATOM 1162 O O . MET A 1 141 ? -0.512 -5.856 -13.052 1.00 87.69 141 MET A O 1
ATOM 1166 N N . LEU A 1 142 ? -0.326 -7.144 -11.226 1.00 85.88 142 LEU A N 1
ATOM 1167 C CA . LEU A 1 142 ? 0.884 -7.828 -11.685 1.00 85.88 142 LEU A CA 1
ATOM 1168 C C . LEU A 1 142 ? 0.659 -8.620 -12.973 1.00 85.88 142 LEU A C 1
ATOM 1170 O O . LEU A 1 142 ? 1.540 -8.618 -13.829 1.00 85.88 142 LEU A O 1
ATOM 1174 N N . LEU A 1 143 ? -0.507 -9.247 -13.156 1.00 87.94 143 LEU A N 1
ATOM 1175 C CA . LEU A 1 143 ? -0.850 -9.875 -14.437 1.00 87.94 143 LEU A CA 1
ATOM 1176 C C . LEU A 1 143 ? -0.868 -8.845 -15.575 1.00 87.94 143 LEU A C 1
ATOM 1178 O O . LEU A 1 143 ? -0.295 -9.100 -16.634 1.00 87.94 143 LEU A O 1
ATOM 1182 N N . GLY A 1 144 ? -1.446 -7.663 -15.342 1.00 86.38 144 GLY A N 1
ATOM 1183 C CA . GLY A 1 144 ? -1.417 -6.553 -16.300 1.00 86.38 144 GLY A CA 1
ATOM 1184 C C . GLY A 1 144 ? 0.009 -6.118 -16.658 1.00 86.38 144 GLY A C 1
ATOM 1185 O O . GLY A 1 144 ? 0.321 -5.954 -17.840 1.00 86.38 144 GLY A O 1
ATOM 1186 N N . VAL A 1 145 ? 0.890 -6.014 -15.655 1.00 83.00 145 VAL A N 1
ATOM 1187 C CA . VAL A 1 145 ? 2.322 -5.712 -15.837 1.00 83.00 145 VAL A CA 1
ATOM 1188 C C . VAL A 1 145 ? 3.030 -6.802 -16.642 1.00 83.00 145 VAL A C 1
ATOM 1190 O O . VAL A 1 145 ? 3.795 -6.478 -17.545 1.00 83.00 145 VAL A O 1
ATOM 1193 N N . VAL A 1 146 ? 2.776 -8.084 -16.364 1.00 85.00 146 VAL A N 1
ATOM 1194 C CA . VAL A 1 146 ? 3.379 -9.199 -17.115 1.00 85.00 146 VAL A CA 1
ATOM 1195 C C . VAL A 1 146 ? 2.987 -9.129 -18.589 1.00 85.00 146 VAL A C 1
ATOM 1197 O O . VAL A 1 146 ? 3.861 -9.212 -19.448 1.00 85.00 146 VAL A O 1
ATOM 1200 N N . VAL A 1 147 ? 1.703 -8.916 -18.890 1.00 86.56 147 VAL A N 1
ATOM 1201 C CA . VAL A 1 147 ? 1.217 -8.767 -20.273 1.00 86.56 147 VAL A CA 1
ATOM 1202 C C . VAL A 1 147 ? 1.892 -7.578 -20.967 1.00 86.56 147 VAL A C 1
ATOM 1204 O O . VAL A 1 147 ? 2.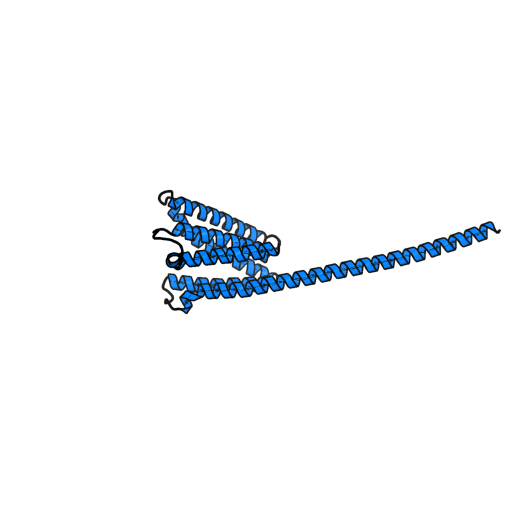395 -7.728 -22.080 1.00 86.56 147 VAL A O 1
ATOM 1207 N N . PHE A 1 148 ? 1.993 -6.436 -20.283 1.00 82.25 148 PHE A N 1
ATOM 1208 C CA . PHE A 1 148 ? 2.663 -5.238 -20.795 1.00 82.25 148 PHE A CA 1
ATOM 1209 C C . PHE A 1 148 ? 4.156 -5.473 -21.082 1.00 82.25 148 PHE A C 1
ATOM 1211 O O . PHE A 1 148 ? 4.668 -5.077 -22.127 1.00 82.25 148 PHE A O 1
ATOM 1218 N N . VAL A 1 149 ? 4.871 -6.157 -20.184 1.00 80.19 149 VAL A N 1
ATOM 1219 C CA . VAL A 1 149 ? 6.290 -6.486 -20.386 1.00 80.19 149 VAL A CA 1
ATOM 1220 C C . VAL A 1 149 ? 6.462 -7.448 -21.560 1.00 80.19 149 VAL A C 1
ATOM 1222 O O . VAL A 1 149 ? 7.321 -7.208 -22.405 1.00 80.19 149 VAL A O 1
ATOM 1225 N N . LEU A 1 150 ? 5.638 -8.499 -21.648 1.00 81.56 150 LEU A N 1
ATOM 1226 C CA . LEU A 1 150 ? 5.681 -9.479 -22.741 1.00 81.56 150 LEU A CA 1
ATOM 1227 C C . LEU A 1 150 ? 5.427 -8.837 -24.112 1.00 81.56 150 LEU A C 1
ATOM 1229 O O . LEU A 1 150 ? 6.066 -9.210 -25.096 1.00 81.56 150 LEU A O 1
ATOM 1233 N N . GLN A 1 151 ? 4.539 -7.847 -24.172 1.00 83.69 151 GLN A N 1
ATOM 1234 C CA . GLN A 1 151 ? 4.330 -7.017 -25.357 1.00 83.69 151 GLN A CA 1
ATOM 1235 C C . GLN A 1 151 ? 5.577 -6.212 -25.719 1.00 83.69 151 GLN A C 1
ATOM 1237 O O . GLN A 1 151 ? 5.988 -6.181 -26.877 1.00 83.69 151 GLN A O 1
ATOM 1242 N N . HIS A 1 152 ? 6.187 -5.555 -24.730 1.00 75.38 152 HIS A N 1
ATOM 1243 C CA . HIS A 1 152 ? 7.340 -4.683 -24.943 1.00 75.38 152 HIS A CA 1
ATOM 1244 C C . HIS A 1 152 ? 8.589 -5.432 -25.409 1.00 75.38 152 HIS A C 1
ATOM 1246 O O . HIS A 1 152 ? 9.372 -4.879 -26.178 1.00 75.38 152 HIS A O 1
ATOM 1252 N N . ILE A 1 153 ? 8.771 -6.682 -24.976 1.00 80.06 153 ILE A N 1
ATOM 1253 C CA . ILE A 1 153 ? 9.872 -7.542 -25.437 1.00 80.06 153 ILE A CA 1
ATOM 1254 C C . ILE A 1 153 ? 9.544 -8.300 -26.737 1.00 80.06 153 ILE A C 1
ATOM 1256 O O . ILE A 1 153 ? 10.362 -9.093 -27.197 1.00 80.06 153 ILE A O 1
ATOM 1260 N N . GLY A 1 154 ? 8.363 -8.076 -27.325 1.00 80.88 154 GLY A N 1
ATOM 1261 C CA . GLY A 1 154 ? 7.958 -8.649 -28.612 1.00 80.88 154 GLY A CA 1
ATOM 1262 C C . GLY A 1 154 ? 7.474 -10.102 -28.567 1.00 80.88 154 GLY A C 1
ATOM 1263 O O . GLY A 1 154 ? 7.352 -10.724 -29.617 1.00 80.88 154 GLY A O 1
ATOM 1264 N N . VAL A 1 155 ? 7.195 -10.656 -27.380 1.00 87.38 155 VAL A N 1
ATOM 1265 C CA . VAL A 1 155 ? 6.615 -12.007 -27.236 1.00 87.38 155 VAL A CA 1
ATOM 1266 C C . VAL A 1 155 ? 5.116 -11.999 -27.545 1.00 87.38 155 VAL A C 1
ATOM 1268 O O . VAL A 1 155 ? 4.602 -12.959 -28.113 1.00 87.38 155 VAL A O 1
ATOM 1271 N N . LEU A 1 156 ? 4.414 -10.925 -27.170 1.00 85.25 156 LEU A N 1
ATOM 1272 C CA . LEU A 1 156 ? 3.005 -10.713 -27.504 1.00 85.25 156 LEU A CA 1
ATOM 1273 C C . LEU A 1 156 ? 2.862 -9.652 -28.595 1.00 85.25 156 LEU A C 1
ATOM 1275 O O . LEU A 1 156 ? 3.563 -8.640 -28.593 1.00 85.25 156 LEU A O 1
ATOM 1279 N N . GLU A 1 157 ? 1.904 -9.864 -29.494 1.00 83.81 157 GLU A N 1
ATOM 1280 C CA . GLU A 1 157 ? 1.563 -8.893 -30.530 1.00 83.81 157 GLU A CA 1
ATOM 1281 C C . GLU A 1 157 ? 0.946 -7.618 -29.934 1.00 83.81 157 GLU A C 1
ATOM 1283 O O . GLU A 1 157 ? 0.218 -7.640 -28.933 1.00 83.81 157 GLU A O 1
ATOM 1288 N N . HIS A 1 158 ? 1.215 -6.489 -30.593 1.00 81.50 158 HIS A N 1
ATOM 1289 C CA . HIS A 1 158 ? 0.566 -5.216 -30.299 1.00 81.50 158 HIS A CA 1
ATOM 1290 C C . HIS A 1 158 ? -0.889 -5.261 -30.780 1.00 81.50 158 HIS A C 1
ATOM 1292 O O . HIS A 1 158 ? -1.182 -5.003 -31.945 1.00 81.50 158 HIS A O 1
ATOM 1298 N N . ASN A 1 159 ? -1.804 -5.578 -29.870 1.00 84.69 159 ASN A N 1
ATOM 1299 C CA . ASN A 1 159 ? -3.244 -5.472 -30.082 1.00 84.69 159 ASN A CA 1
ATOM 1300 C C . ASN A 1 159 ? -3.864 -4.538 -29.023 1.00 84.69 159 ASN A C 1
ATOM 1302 O O . ASN A 1 159 ? -3.219 -4.193 -28.029 1.00 84.69 159 ASN A O 1
ATOM 1306 N N . GLU A 1 160 ? -5.115 -4.117 -29.228 1.00 81.19 160 GLU A N 1
ATOM 1307 C CA . GLU A 1 160 ? -5.794 -3.179 -28.318 1.00 81.19 160 GLU A CA 1
ATOM 1308 C C . GLU A 1 160 ? -5.872 -3.703 -26.876 1.00 81.19 160 GLU A C 1
ATOM 1310 O O . GLU A 1 160 ? -5.745 -2.933 -25.925 1.00 81.19 160 GLU A O 1
ATOM 1315 N N . PHE A 1 161 ? -6.016 -5.019 -26.704 1.00 81.06 161 PHE A N 1
ATOM 1316 C CA . PHE A 1 161 ? -6.097 -5.656 -25.392 1.00 81.06 161 PHE A CA 1
ATOM 1317 C C . PHE A 1 161 ? -4.769 -5.596 -24.630 1.00 81.06 161 PHE A C 1
ATOM 1319 O O . PHE A 1 161 ? -4.741 -5.214 -23.462 1.00 81.06 161 PHE A O 1
ATOM 1326 N N . THR A 1 162 ? -3.666 -5.948 -25.285 1.00 81.88 162 THR A N 1
ATOM 1327 C CA . THR A 1 162 ? -2.327 -5.970 -24.696 1.00 81.88 162 THR A CA 1
ATOM 1328 C C . THR A 1 162 ? -1.869 -4.547 -24.357 1.00 81.88 162 THR A C 1
ATOM 1330 O O . THR A 1 162 ? -1.327 -4.323 -23.281 1.00 81.88 162 THR A O 1
ATOM 1333 N N . ILE A 1 163 ? -2.201 -3.555 -25.196 1.00 79.88 163 ILE A N 1
ATOM 1334 C CA . ILE A 1 163 ? -1.929 -2.132 -24.913 1.00 79.88 163 ILE A CA 1
ATOM 1335 C C . ILE A 1 163 ? -2.727 -1.644 -23.690 1.00 79.88 163 ILE A C 1
ATOM 1337 O O . ILE A 1 163 ? -2.205 -0.903 -22.852 1.00 79.88 163 ILE A O 1
ATOM 1341 N N . ALA A 1 164 ? -3.993 -2.055 -23.571 1.00 84.19 164 ALA A N 1
ATOM 1342 C CA . ALA A 1 164 ? -4.872 -1.648 -22.478 1.00 84.19 164 ALA A CA 1
ATOM 1343 C C . ALA A 1 164 ? -4.699 -2.482 -21.194 1.00 84.19 164 ALA A C 1
ATOM 1345 O O . ALA A 1 164 ? -5.269 -2.120 -20.162 1.00 84.19 164 ALA A O 1
ATOM 1346 N N . SER A 1 165 ? -3.917 -3.567 -21.213 1.00 85.81 165 SER A N 1
ATOM 1347 C CA . SER A 1 165 ? -3.828 -4.529 -20.103 1.00 85.81 165 SER A CA 1
ATOM 1348 C C . SER A 1 165 ? -3.400 -3.874 -18.790 1.00 85.81 165 SER A C 1
ATOM 1350 O O . SER A 1 165 ? -3.953 -4.171 -17.729 1.00 85.81 165 SER A O 1
ATOM 1352 N N . LEU A 1 166 ? -2.449 -2.939 -18.863 1.00 84.50 166 LEU A N 1
ATOM 1353 C CA . LEU A 1 166 ? -1.929 -2.223 -17.704 1.00 84.50 166 LEU A CA 1
ATOM 1354 C C . LEU A 1 166 ? -2.969 -1.254 -17.116 1.00 84.50 166 LEU A C 1
ATOM 1356 O O . LEU A 1 166 ? -3.100 -1.157 -15.899 1.00 84.50 166 LEU A O 1
ATOM 1360 N N . GLN A 1 167 ? -3.745 -0.572 -17.970 1.00 85.88 167 GLN A N 1
ATOM 1361 C CA . GLN A 1 167 ? -4.854 0.295 -17.540 1.00 85.88 167 GLN A CA 1
ATOM 1362 C C . GLN A 1 167 ? -5.996 -0.518 -16.934 1.00 85.88 167 GLN A C 1
ATOM 1364 O O . GLN A 1 167 ? -6.503 -0.158 -15.873 1.00 85.88 167 GLN A O 1
ATOM 1369 N N . ALA A 1 168 ? -6.372 -1.627 -17.572 1.00 87.50 168 ALA A N 1
ATOM 1370 C CA . ALA A 1 168 ? -7.403 -2.526 -17.071 1.00 87.50 168 ALA A CA 1
ATOM 1371 C C . ALA A 1 168 ? -7.021 -3.105 -15.698 1.00 87.50 168 ALA A C 1
ATOM 1373 O O . ALA A 1 168 ? -7.847 -3.107 -14.783 1.00 87.50 168 ALA A O 1
ATOM 1374 N N . GLY A 1 169 ? -5.758 -3.517 -15.529 1.00 87.81 169 GLY A N 1
ATOM 1375 C CA . GLY A 1 169 ? -5.209 -3.967 -14.249 1.00 87.81 169 GLY A CA 1
ATOM 1376 C C . GLY A 1 169 ? -5.309 -2.895 -13.163 1.00 87.81 169 GLY A C 1
ATOM 1377 O O . GLY A 1 169 ? -5.860 -3.165 -12.099 1.00 87.81 169 GLY A O 1
ATOM 1378 N N . ALA A 1 170 ? -4.876 -1.666 -13.458 1.00 86.69 170 ALA A N 1
ATOM 1379 C CA . ALA A 1 170 ? -4.931 -0.551 -12.510 1.00 86.69 170 ALA A CA 1
ATOM 1380 C C . ALA A 1 170 ? -6.372 -0.155 -12.133 1.00 86.69 170 ALA A C 1
ATOM 1382 O O . ALA A 1 170 ? -6.656 0.144 -10.973 1.00 86.69 170 ALA A O 1
ATOM 1383 N N . MET A 1 171 ? -7.307 -0.171 -13.092 1.00 88.81 171 MET A N 1
ATOM 1384 C CA . MET A 1 171 ? -8.728 0.093 -12.827 1.00 88.81 171 MET A CA 1
ATOM 1385 C C . MET A 1 171 ? -9.333 -0.975 -11.916 1.00 88.81 171 MET A C 1
ATOM 1387 O O . MET A 1 171 ? -10.019 -0.647 -10.946 1.00 88.81 171 MET A O 1
ATOM 1391 N N . PHE A 1 172 ? -9.062 -2.248 -12.206 1.00 91.31 172 PHE A N 1
ATOM 1392 C CA . PHE A 1 172 ? -9.512 -3.353 -11.369 1.00 91.31 172 PHE A CA 1
ATOM 1393 C C . PHE A 1 172 ? -8.921 -3.255 -9.959 1.00 91.31 172 PHE A C 1
ATOM 1395 O O . PHE A 1 172 ? -9.653 -3.359 -8.973 1.00 91.31 172 PHE A O 1
ATOM 1402 N N . GLU A 1 173 ? -7.619 -2.985 -9.858 1.00 90.50 173 GLU A N 1
ATOM 1403 C CA . GLU A 1 173 ? -6.927 -2.771 -8.589 1.00 90.50 173 GLU A CA 1
ATOM 1404 C C . GLU A 1 173 ? -7.600 -1.659 -7.772 1.00 90.50 173 GLU A C 1
ATOM 1406 O O . GLU A 1 173 ? -7.912 -1.860 -6.597 1.00 90.50 173 GLU A O 1
ATOM 1411 N N . ALA A 1 174 ? -7.904 -0.521 -8.402 1.00 88.44 174 ALA A N 1
ATOM 1412 C CA . ALA A 1 174 ? -8.567 0.606 -7.754 1.00 88.44 174 ALA A CA 1
ATOM 1413 C C . ALA A 1 174 ? -9.961 0.286 -7.233 1.00 88.44 174 ALA A C 1
ATOM 1415 O O . ALA A 1 174 ? -10.296 0.663 -6.105 1.00 88.44 174 ALA A O 1
ATOM 1416 N N . VAL A 1 175 ? -10.758 -0.452 -8.001 1.00 90.94 175 VAL A N 1
ATOM 1417 C CA . VAL A 1 175 ? -12.076 -0.899 -7.544 1.00 90.94 175 VAL A CA 1
ATOM 1418 C C . VAL A 1 175 ? -11.933 -1.840 -6.346 1.00 90.94 175 VAL A C 1
ATOM 1420 O O . VAL A 1 175 ? -12.571 -1.623 -5.313 1.00 90.94 175 VAL A O 1
ATOM 1423 N N . VAL A 1 176 ? -11.065 -2.849 -6.435 1.00 91.50 176 VAL A N 1
ATOM 1424 C CA . VAL A 1 176 ? -10.910 -3.860 -5.377 1.00 91.50 176 VAL A CA 1
ATOM 1425 C C . VAL A 1 176 ? -10.316 -3.267 -4.097 1.00 91.50 176 VAL A C 1
ATOM 1427 O O . VAL A 1 176 ? -10.814 -3.559 -3.006 1.00 91.50 176 VAL A O 1
ATOM 1430 N N . LEU A 1 177 ? -9.299 -2.406 -4.192 1.00 89.62 177 LEU A N 1
ATOM 1431 C CA . LEU A 1 177 ? -8.720 -1.741 -3.020 1.00 89.62 177 LEU A CA 1
ATOM 1432 C C . LEU A 1 177 ? -9.690 -0.743 -2.391 1.00 89.62 177 LEU A C 1
ATOM 1434 O O . LEU A 1 177 ? -9.745 -0.662 -1.164 1.00 89.62 177 LEU A O 1
ATOM 1438 N N . SER A 1 178 ? -10.490 -0.032 -3.190 1.00 88.38 178 SER A N 1
ATOM 1439 C CA . SER A 1 178 ? -11.551 0.843 -2.677 1.00 88.38 178 SER A CA 1
ATOM 1440 C C . SER A 1 178 ? -12.581 0.054 -1.860 1.00 88.38 178 SER A C 1
ATOM 1442 O O . SER A 1 178 ? -12.900 0.432 -0.728 1.00 88.38 178 SER A O 1
ATOM 1444 N N . LEU A 1 179 ? -13.019 -1.105 -2.366 1.00 88.94 179 LEU A N 1
ATOM 1445 C CA . LEU A 1 179 ? -13.899 -2.015 -1.626 1.00 88.94 179 LEU A CA 1
ATOM 1446 C C . LEU A 1 179 ? -13.233 -2.543 -0.346 1.00 88.94 179 LEU A C 1
ATOM 1448 O O . LEU A 1 179 ? -13.856 -2.531 0.715 1.00 88.94 179 LEU A O 1
ATOM 1452 N N . GLY A 1 180 ? -11.960 -2.945 -0.412 1.00 87.56 180 GLY A N 1
ATOM 1453 C CA . GLY A 1 180 ? -11.206 -3.422 0.752 1.00 87.56 180 GLY A CA 1
ATOM 1454 C C . GLY A 1 180 ? -11.006 -2.353 1.833 1.00 87.56 180 GLY A C 1
ATOM 1455 O O . GLY A 1 180 ? -11.106 -2.643 3.029 1.00 87.56 180 GLY A O 1
ATOM 1456 N N . LEU A 1 181 ? -10.770 -1.102 1.430 1.00 84.94 181 LEU A N 1
ATOM 1457 C CA . LEU A 1 181 ? -10.727 0.055 2.328 1.00 84.94 181 LEU A CA 1
ATOM 1458 C C . LEU A 1 181 ? -12.099 0.307 2.966 1.00 84.94 181 LEU A C 1
ATOM 1460 O O . LEU A 1 181 ? -12.172 0.524 4.178 1.00 84.94 181 LEU A O 1
ATOM 1464 N N . GLY A 1 182 ? -13.178 0.231 2.182 1.00 86.81 182 GLY A N 1
ATOM 1465 C CA . GLY A 1 182 ? -14.554 0.360 2.664 1.00 86.81 182 GLY A CA 1
ATOM 1466 C C . GLY A 1 182 ? -14.936 -0.711 3.692 1.00 86.81 182 GLY A C 1
ATOM 1467 O O . GLY A 1 182 ? -15.452 -0.380 4.763 1.00 86.81 182 GLY A O 1
ATOM 1468 N N . ASP A 1 183 ? -14.613 -1.979 3.424 1.00 85.88 183 ASP A N 1
ATOM 1469 C CA . ASP A 1 183 ? -14.849 -3.091 4.357 1.00 85.88 183 ASP A CA 1
ATOM 1470 C C . ASP A 1 183 ? -14.077 -2.889 5.669 1.00 85.88 183 ASP A C 1
ATOM 1472 O O . ASP A 1 183 ? -14.651 -3.000 6.755 1.00 85.88 183 ASP A O 1
ATOM 1476 N N . ARG A 1 184 ? -12.802 -2.477 5.595 1.00 83.50 184 ARG A N 1
ATOM 1477 C CA . ARG A 1 184 ? -12.003 -2.159 6.791 1.00 83.50 184 ARG A CA 1
ATOM 1478 C C . ARG A 1 184 ? -12.621 -1.023 7.609 1.00 83.50 184 ARG A C 1
ATOM 1480 O O . ARG A 1 184 ? -12.698 -1.114 8.834 1.00 83.50 184 ARG A O 1
ATOM 1487 N N . ILE A 1 185 ? -13.080 0.037 6.944 1.00 85.00 185 ILE A N 1
ATOM 1488 C CA . ILE A 1 185 ? -13.740 1.189 7.576 1.00 85.00 185 ILE A CA 1
ATOM 1489 C C . ILE A 1 185 ? -15.001 0.753 8.324 1.00 85.00 185 ILE A C 1
ATOM 1491 O O . ILE A 1 185 ? -15.212 1.216 9.454 1.00 85.00 185 ILE A O 1
ATOM 1495 N N . ASN A 1 186 ? -15.811 -0.113 7.713 1.00 86.12 186 ASN A N 1
ATOM 1496 C CA . ASN A 1 186 ? -17.026 -0.653 8.317 1.00 86.12 186 ASN A CA 1
ATOM 1497 C C . ASN A 1 186 ? -16.705 -1.564 9.502 1.00 86.12 186 ASN A C 1
ATOM 1499 O O . ASN A 1 186 ? -17.282 -1.384 10.572 1.00 86.12 186 ASN A O 1
ATOM 1503 N N . LEU A 1 187 ? -15.735 -2.470 9.362 1.00 86.00 187 LEU A N 1
ATOM 1504 C CA . LEU A 1 187 ? -15.324 -3.368 10.440 1.00 86.00 187 LEU A CA 1
ATOM 1505 C C . LEU A 1 187 ? -14.811 -2.599 11.666 1.00 86.00 187 LEU A C 1
ATOM 1507 O O . LEU A 1 187 ? -15.185 -2.901 12.796 1.00 86.00 187 LEU A O 1
ATOM 1511 N N . GLU A 1 188 ? -13.985 -1.572 11.456 1.00 86.00 188 GLU A N 1
ATOM 1512 C CA . GLU A 1 188 ? -13.524 -0.702 12.542 1.00 86.00 188 GLU A CA 1
ATOM 1513 C C . GLU A 1 188 ? -14.668 0.093 13.187 1.00 86.00 188 GLU A C 1
ATOM 1515 O O . GLU A 1 188 ? -14.627 0.358 14.387 1.00 86.00 188 GLU A O 1
ATOM 1520 N N . ARG A 1 189 ? -15.680 0.497 12.407 1.00 88.31 189 ARG A N 1
ATOM 1521 C CA . ARG A 1 189 ? -16.854 1.210 12.931 1.00 88.31 189 ARG A CA 1
ATOM 1522 C C . ARG A 1 189 ? -17.690 0.301 13.830 1.00 88.31 189 ARG A C 1
ATOM 1524 O O . ARG A 1 189 ? -18.029 0.726 14.929 1.00 88.31 189 ARG A O 1
ATOM 1531 N N . VAL A 1 190 ? -17.952 -0.930 13.390 1.00 90.94 190 VAL A N 1
ATOM 1532 C CA . VAL A 1 190 ? -18.693 -1.935 14.168 1.00 90.94 190 VAL A CA 1
ATOM 1533 C C . VAL A 1 190 ? -17.959 -2.253 15.469 1.00 90.94 190 VAL A C 1
ATOM 1535 O O . VAL A 1 190 ? -18.547 -2.135 16.536 1.00 90.94 190 VAL A O 1
ATOM 1538 N N . ARG A 1 191 ? -16.647 -2.526 15.414 1.00 89.75 191 ARG A N 1
ATOM 1539 C CA . ARG A 1 191 ? -15.840 -2.778 16.624 1.00 89.75 191 ARG A CA 1
ATOM 1540 C C . ARG A 1 191 ? -15.889 -1.619 17.617 1.00 89.75 191 ARG A C 1
ATOM 1542 O O . ARG A 1 191 ? -16.030 -1.841 18.811 1.00 89.75 191 ARG A O 1
ATOM 1549 N N . ARG A 1 192 ? -15.811 -0.377 17.127 1.00 90.50 192 ARG A N 1
ATOM 1550 C CA . ARG A 1 192 ? -15.908 0.810 17.987 1.00 90.50 192 ARG A CA 1
ATOM 1551 C C . ARG A 1 192 ? -17.286 0.932 18.639 1.00 90.50 192 ARG A C 1
ATOM 1553 O O . ARG A 1 192 ? -17.359 1.319 19.799 1.00 90.50 192 ARG A O 1
ATOM 1560 N N . GLN A 1 193 ? -18.356 0.622 17.909 1.00 93.69 193 GLN A N 1
ATOM 1561 C CA . GLN A 1 193 ? -19.711 0.611 18.467 1.00 93.69 193 GLN A CA 1
ATOM 1562 C C . GLN A 1 193 ? -19.852 -0.470 19.545 1.00 93.69 193 GLN A C 1
ATOM 1564 O O . GLN A 1 193 ? -20.315 -0.168 20.639 1.00 93.69 193 GLN A O 1
ATOM 1569 N N . GLU A 1 194 ? -19.352 -1.682 19.297 1.00 94.25 194 GLU A N 1
ATOM 1570 C CA . GLU A 1 194 ? -19.348 -2.764 20.291 1.00 94.25 194 GLU A CA 1
ATOM 1571 C C . GLU A 1 194 ? -18.550 -2.399 21.554 1.00 94.25 194 GLU A C 1
ATOM 1573 O O . GLU A 1 194 ? -18.984 -2.687 22.671 1.00 94.25 194 GLU A O 1
ATOM 1578 N N . GLU A 1 195 ? -17.389 -1.754 21.404 1.00 93.06 195 GLU A N 1
ATOM 1579 C CA . GLU A 1 195 ? -16.583 -1.262 22.528 1.00 93.06 195 GLU A CA 1
ATOM 1580 C C . GLU A 1 195 ? -17.316 -0.176 23.327 1.00 93.06 195 GLU A C 1
ATOM 1582 O O . GLU A 1 195 ? -17.313 -0.218 24.559 1.00 93.06 195 GLU A O 1
ATOM 1587 N N . GLN A 1 196 ? -17.984 0.761 22.647 1.00 93.56 196 GLN A N 1
ATOM 1588 C CA . GLN A 1 196 ? -18.793 1.798 23.294 1.00 93.56 196 GLN A CA 1
ATOM 1589 C C . GLN A 1 196 ? -19.982 1.202 24.053 1.00 93.56 196 GLN A C 1
ATOM 1591 O O . GLN A 1 196 ? -20.202 1.558 25.207 1.00 93.56 196 GLN A O 1
ATOM 1596 N N . GLU A 1 197 ? -20.704 0.251 23.462 1.00 95.50 197 GLU A N 1
ATOM 1597 C CA . GLU A 1 197 ? -21.807 -0.439 24.137 1.00 95.50 197 GLU A CA 1
ATOM 1598 C C . GLU A 1 197 ? -21.336 -1.230 25.362 1.00 95.50 197 GLU A C 1
ATOM 1600 O O . GLU A 1 197 ? -22.001 -1.234 26.395 1.00 95.50 197 GLU A O 1
ATOM 1605 N N . ARG A 1 198 ? -20.176 -1.896 25.279 1.00 94.81 198 ARG A N 1
ATOM 1606 C CA . ARG A 1 198 ? -19.574 -2.578 26.438 1.00 94.81 198 ARG A CA 1
ATOM 1607 C C . ARG A 1 198 ? -19.202 -1.593 27.543 1.00 94.81 198 ARG A C 1
ATOM 1609 O O . ARG A 1 198 ? -19.408 -1.906 28.712 1.00 94.81 198 ARG A O 1
ATOM 1616 N N . ALA A 1 199 ? -18.677 -0.422 27.187 1.00 94.06 199 ALA A N 1
ATOM 1617 C CA . ALA A 1 199 ? -18.358 0.619 28.156 1.00 94.06 199 ALA A CA 1
ATOM 1618 C C . ALA A 1 199 ? -19.620 1.160 28.847 1.00 94.06 199 ALA A C 1
ATOM 1620 O O . ALA A 1 199 ? -19.614 1.295 30.067 1.00 94.06 199 ALA A O 1
ATOM 1621 N N . ILE A 1 200 ? -20.702 1.399 28.095 1.00 96.06 200 ILE A N 1
ATOM 1622 C CA . ILE A 1 200 ? -21.993 1.848 28.642 1.00 96.06 200 ILE A CA 1
ATOM 1623 C C . ILE A 1 200 ? -22.562 0.801 29.604 1.00 96.06 200 ILE A C 1
ATOM 1625 O O . ILE A 1 200 ? -22.829 1.134 30.753 1.00 96.06 200 ILE A O 1
ATOM 1629 N N . ARG A 1 201 ? -22.632 -0.475 29.197 1.00 95.50 201 ARG A N 1
ATOM 1630 C CA . ARG A 1 201 ? -23.104 -1.560 30.079 1.00 95.50 201 ARG A CA 1
ATOM 1631 C C . ARG A 1 201 ? -22.288 -1.658 31.371 1.00 95.50 201 ARG A C 1
ATOM 1633 O O . ARG A 1 201 ? -22.851 -1.796 32.449 1.00 95.50 201 ARG A O 1
ATOM 1640 N N . SER A 1 202 ? -20.962 -1.522 31.285 1.00 95.06 202 SER A N 1
ATOM 1641 C CA . SER A 1 202 ? -20.104 -1.535 32.477 1.00 95.06 202 SER A CA 1
ATOM 1642 C C . SER A 1 202 ? -20.336 -0.331 33.401 1.00 95.06 202 SER A C 1
ATOM 1644 O O . SER A 1 202 ? -20.126 -0.451 34.609 1.00 95.06 202 SER A O 1
ATOM 1646 N N . LEU A 1 203 ? -20.733 0.827 32.865 1.00 95.69 203 LEU A N 1
ATOM 1647 C CA . LEU A 1 203 ? -21.107 1.991 33.671 1.00 95.69 203 LEU A CA 1
ATOM 1648 C C . LEU A 1 203 ? -22.461 1.778 34.353 1.00 95.69 203 LEU A C 1
ATOM 1650 O O . LEU A 1 203 ? -22.550 2.003 35.556 1.00 95.69 203 LEU A O 1
ATOM 1654 N N . GLU A 1 204 ? -23.460 1.269 33.632 1.00 95.81 204 GLU A N 1
ATOM 1655 C CA . GLU A 1 204 ? -24.787 0.951 34.182 1.00 95.81 204 GLU A CA 1
ATOM 1656 C C . GLU A 1 204 ? -24.699 -0.085 35.316 1.00 95.81 204 GLU A C 1
ATOM 1658 O O . GLU A 1 204 ? -25.286 0.101 36.382 1.00 95.81 204 GLU A O 1
ATOM 1663 N N . GLU A 1 205 ? -23.895 -1.142 35.144 1.00 96.06 205 GLU A N 1
ATOM 1664 C CA . GLU A 1 205 ? -23.639 -2.138 36.196 1.00 96.06 205 GLU A CA 1
ATOM 1665 C C . GLU A 1 205 ? -22.987 -1.515 37.442 1.00 96.06 205 GLU A C 1
ATOM 1667 O O . GLU A 1 205 ? -23.332 -1.864 38.574 1.00 96.06 205 GLU A O 1
ATOM 1672 N N . LYS A 1 206 ? -22.055 -0.572 37.254 1.00 95.44 206 LYS A N 1
ATOM 1673 C CA . LYS A 1 206 ? -21.413 0.146 38.365 1.00 95.44 206 LYS A CA 1
ATOM 1674 C C . LYS A 1 206 ? -22.384 1.080 39.075 1.00 95.44 206 LYS A C 1
ATOM 1676 O O . LYS A 1 206 ? -22.349 1.140 40.301 1.00 95.44 206 LYS A O 1
ATOM 1681 N N . GLU A 1 207 ? -23.234 1.793 38.343 1.00 96.00 207 GLU A N 1
ATOM 1682 C CA . GLU A 1 207 ? -24.260 2.657 38.936 1.00 96.00 207 GLU A CA 1
ATOM 1683 C C . GLU A 1 207 ? -25.262 1.844 39.756 1.00 96.00 207 GLU A C 1
ATOM 1685 O O . GLU A 1 207 ? -25.529 2.195 40.907 1.00 96.00 207 GLU A O 1
ATOM 1690 N N . ALA A 1 208 ? -25.737 0.713 39.226 1.00 95.19 208 ALA A N 1
ATOM 1691 C CA . ALA A 1 208 ? -26.625 -0.192 39.952 1.00 95.19 208 ALA A CA 1
ATOM 1692 C C . ALA A 1 208 ? -25.976 -0.725 41.242 1.00 95.19 208 ALA A C 1
ATOM 1694 O O . ALA A 1 208 ? -26.616 -0.757 42.296 1.00 95.19 208 ALA A O 1
ATOM 1695 N N . LEU A 1 209 ? -24.689 -1.084 41.189 1.00 96.19 209 LEU A N 1
ATOM 1696 C CA . LEU A 1 209 ? -23.939 -1.521 42.367 1.00 96.19 209 LEU A CA 1
ATOM 1697 C C . LEU A 1 209 ? -23.793 -0.400 43.407 1.00 96.19 209 LEU A C 1
ATOM 1699 O O . LEU A 1 209 ? -23.959 -0.650 44.600 1.00 96.19 209 LEU A O 1
ATOM 1703 N N . ILE A 1 210 ? -23.504 0.831 42.975 1.00 95.56 210 ILE A N 1
ATOM 1704 C CA . ILE A 1 210 ? -23.410 1.995 43.869 1.00 95.56 210 ILE A CA 1
ATOM 1705 C C . ILE A 1 210 ? -24.763 2.273 44.531 1.00 95.56 210 ILE A C 1
ATOM 1707 O O . ILE A 1 210 ? -24.806 2.529 45.734 1.00 95.56 210 ILE A O 1
ATOM 1711 N N . MET A 1 211 ? -25.868 2.189 43.784 1.00 94.69 211 MET A N 1
ATOM 1712 C CA . MET A 1 211 ? -27.213 2.345 44.345 1.00 94.69 211 MET A CA 1
ATOM 1713 C C . MET A 1 211 ? -27.506 1.278 45.404 1.00 94.69 211 MET A C 1
ATOM 1715 O O . MET A 1 211 ? -27.909 1.632 46.510 1.00 94.69 211 MET A O 1
ATOM 1719 N N . GLN A 1 212 ? -27.208 0.004 45.127 1.00 95.06 212 GLN A N 1
ATOM 1720 C CA . 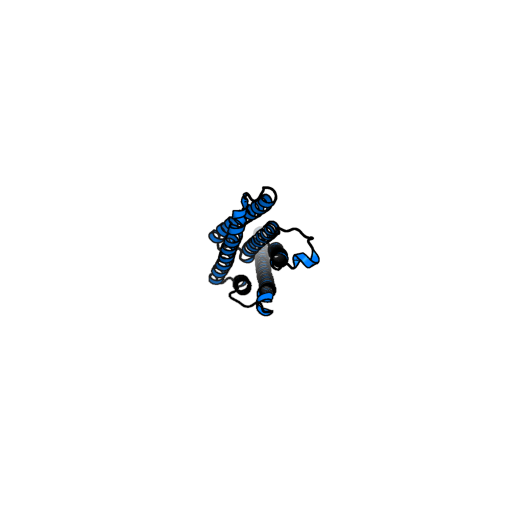GLN A 1 212 ? -27.349 -1.065 46.124 1.00 95.06 212 GLN A CA 1
ATOM 1721 C C . GLN A 1 212 ? -26.498 -0.818 47.375 1.00 95.06 212 GLN A C 1
ATOM 1723 O O . GLN A 1 212 ? -26.969 -1.019 48.494 1.00 95.06 212 GLN A O 1
ATOM 1728 N N . GLN A 1 213 ? -25.253 -0.366 47.206 1.00 93.50 213 GLN A N 1
ATOM 1729 C CA . GLN A 1 213 ? -24.379 -0.045 48.335 1.00 93.50 213 GLN A CA 1
ATOM 1730 C C . GLN A 1 213 ? -24.919 1.124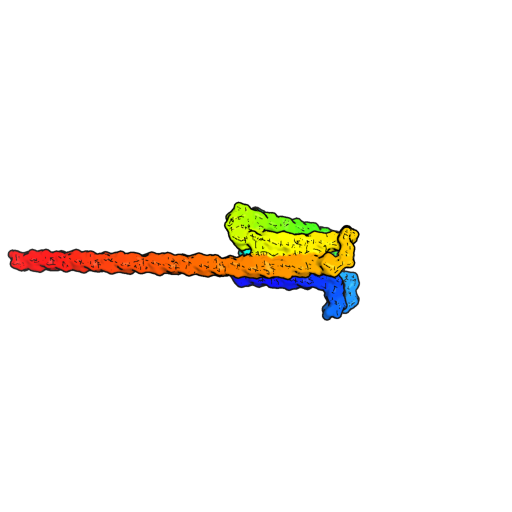 49.162 1.00 93.50 213 GLN A C 1
ATOM 1732 O O . GLN A 1 213 ? -24.866 1.068 50.390 1.00 93.50 213 GLN A O 1
ATOM 1737 N N . ASN A 1 214 ? -25.458 2.158 48.515 1.00 94.00 214 ASN A N 1
ATOM 1738 C CA . ASN A 1 214 ? -26.078 3.287 49.203 1.00 94.00 214 ASN A CA 1
ATOM 1739 C C . ASN A 1 214 ? -27.318 2.852 49.991 1.00 94.00 214 ASN A C 1
ATOM 1741 O O . ASN A 1 214 ? -27.414 3.174 51.174 1.00 94.00 214 ASN A O 1
ATOM 1745 N N . GLU A 1 215 ? -28.211 2.060 49.390 1.00 94.88 215 GLU A N 1
ATOM 1746 C CA . GLU A 1 215 ? -29.380 1.510 50.090 1.00 94.88 215 GLU A CA 1
ATOM 1747 C C . GLU A 1 215 ? -28.965 0.656 51.298 1.00 94.88 215 GLU A C 1
ATOM 1749 O O . GLU A 1 215 ? -29.525 0.781 52.391 1.00 94.88 215 GLU A O 1
ATOM 1754 N N . GLU A 1 216 ? -27.940 -0.188 51.149 1.00 94.75 216 GLU A N 1
ATOM 1755 C CA . GLU A 1 216 ? -27.432 -1.005 52.250 1.00 94.75 216 GLU A CA 1
ATOM 1756 C C . GLU A 1 216 ? -26.819 -0.143 53.371 1.00 94.75 216 GLU A C 1
ATOM 1758 O O . GLU A 1 216 ? -27.033 -0.406 54.562 1.00 94.75 216 GLU A O 1
ATOM 1763 N N . LEU A 1 217 ? -26.072 0.906 53.013 1.00 91.62 217 LEU A N 1
ATOM 1764 C CA . LEU A 1 217 ? -25.507 1.864 53.963 1.00 91.62 217 LEU A CA 1
ATOM 1765 C C . LEU A 1 217 ? -26.606 2.605 54.730 1.00 91.62 217 LEU A C 1
ATOM 1767 O O . LEU A 1 217 ? -26.523 2.694 55.958 1.00 91.62 217 LEU A O 1
ATOM 1771 N N . GLU A 1 218 ? -27.653 3.071 54.052 1.00 93.25 218 GLU A N 1
ATOM 1772 C CA . GLU A 1 218 ? -28.801 3.725 54.686 1.00 93.25 218 GLU A CA 1
ATOM 1773 C C . GLU A 1 218 ? -29.523 2.787 55.658 1.00 93.25 218 GLU A C 1
ATOM 1775 O O . GLU A 1 218 ? -29.800 3.166 56.803 1.00 93.25 218 GLU A O 1
ATOM 1780 N N . GLN A 1 219 ? -29.743 1.527 55.269 1.00 92.69 219 GLN A N 1
ATOM 1781 C CA . GLN A 1 219 ? -30.325 0.522 56.163 1.00 92.69 219 GLN A CA 1
ATOM 1782 C C . GLN A 1 219 ? -29.451 0.279 57.402 1.00 92.69 219 GLN A C 1
ATOM 1784 O O . GLN A 1 219 ? -29.972 0.176 58.519 1.00 92.69 219 GLN A O 1
ATOM 1789 N N . ARG A 1 220 ? -28.122 0.196 57.241 1.00 91.12 220 ARG A N 1
ATOM 1790 C CA . ARG A 1 220 ? -27.184 0.035 58.369 1.00 91.12 220 ARG A CA 1
ATOM 1791 C C . ARG A 1 220 ? -27.191 1.253 59.292 1.00 91.12 220 ARG A C 1
ATOM 1793 O O . ARG A 1 220 ? -27.161 1.071 60.512 1.00 91.12 220 ARG A O 1
ATOM 1800 N N . ILE A 1 221 ? -27.233 2.467 58.740 1.00 92.94 221 ILE A N 1
ATOM 1801 C CA . ILE A 1 221 ? -27.313 3.713 59.515 1.00 92.94 221 ILE A CA 1
ATOM 1802 C C . ILE A 1 221 ? -28.621 3.743 60.307 1.00 92.94 221 ILE A C 1
ATOM 1804 O O . ILE A 1 221 ? -28.578 3.909 61.524 1.00 92.94 221 ILE A O 1
ATOM 1808 N N . SER A 1 222 ? -29.761 3.493 59.659 1.00 89.25 222 SER A N 1
ATOM 1809 C CA . SER A 1 222 ? -31.076 3.493 60.311 1.00 89.25 222 SER A CA 1
ATOM 1810 C C . SER A 1 222 ? -31.151 2.485 61.467 1.00 89.25 222 SER A C 1
ATOM 1812 O O . SER A 1 222 ? -31.509 2.851 62.590 1.00 89.25 222 SER A O 1
ATOM 1814 N N . LYS A 1 223 ? -30.688 1.243 61.249 1.00 90.25 223 LYS A N 1
ATOM 1815 C CA . LYS A 1 223 ? -30.602 0.214 62.304 1.00 90.25 223 LYS A CA 1
ATOM 1816 C C . LYS A 1 223 ? -29.741 0.663 63.488 1.00 90.25 223 LYS A C 1
ATOM 1818 O O . LYS A 1 223 ? -30.141 0.481 64.636 1.00 90.25 223 LYS A O 1
ATOM 1823 N N . ARG A 1 224 ? -28.566 1.257 63.237 1.00 88.56 224 ARG A N 1
ATOM 1824 C CA . ARG A 1 224 ? -27.680 1.756 64.306 1.00 88.56 224 ARG A CA 1
ATOM 1825 C C . ARG A 1 224 ? -28.319 2.899 65.090 1.00 88.56 224 ARG A C 1
ATOM 1827 O O . ARG A 1 224 ? -28.231 2.899 66.315 1.00 88.56 224 ARG A O 1
ATOM 1834 N N . THR A 1 225 ? -28.978 3.836 64.413 1.00 87.56 225 THR A N 1
ATOM 1835 C CA . THR A 1 225 ? -29.655 4.965 65.064 1.00 87.56 225 THR A CA 1
ATOM 1836 C C . THR A 1 225 ? -30.800 4.491 65.958 1.00 87.56 225 THR A C 1
ATOM 1838 O O . THR A 1 225 ? -30.914 4.965 67.087 1.00 87.56 225 THR A O 1
ATOM 1841 N N . ALA A 1 226 ? -31.590 3.507 65.510 1.00 86.44 226 ALA A N 1
ATOM 1842 C CA . ALA A 1 226 ? -32.662 2.911 66.311 1.00 86.44 226 ALA A CA 1
ATOM 1843 C C . ALA A 1 226 ? -32.130 2.252 67.600 1.00 86.44 226 ALA A C 1
ATOM 1845 O O . ALA A 1 226 ? -32.631 2.539 68.685 1.00 86.44 226 ALA A O 1
ATOM 1846 N N . ILE A 1 227 ? -31.058 1.455 67.499 1.00 86.75 227 ILE A N 1
ATOM 1847 C CA . ILE A 1 227 ? -30.410 0.807 68.659 1.00 86.75 227 ILE A CA 1
ATOM 1848 C C . ILE A 1 227 ? -29.881 1.845 69.661 1.00 86.75 227 ILE A C 1
ATOM 1850 O O . ILE A 1 227 ? -29.979 1.655 70.873 1.00 86.75 227 ILE A O 1
ATOM 1854 N N . ILE A 1 228 ? -29.294 2.944 69.174 1.00 84.19 228 ILE A N 1
ATOM 1855 C CA . ILE A 1 228 ? -28.781 4.013 70.042 1.00 84.19 228 ILE A CA 1
ATOM 1856 C C . ILE A 1 228 ? -29.935 4.720 70.765 1.00 84.19 228 ILE A C 1
ATOM 1858 O O . ILE A 1 228 ? -29.833 4.965 71.964 1.00 84.19 228 ILE A O 1
ATOM 1862 N N . GLN A 1 229 ? -31.043 5.012 70.079 1.00 79.75 229 GLN A N 1
ATOM 1863 C CA . GLN A 1 229 ? -32.212 5.636 70.707 1.00 79.75 229 GLN A CA 1
ATOM 1864 C C . GLN A 1 229 ? -32.873 4.738 71.760 1.00 79.75 229 GLN A C 1
ATOM 1866 O O . GLN A 1 229 ? -33.306 5.238 72.797 1.00 79.75 229 GLN A O 1
ATOM 1871 N N . GLU A 1 230 ? -32.929 3.429 71.521 1.00 78.81 230 GLU A N 1
ATOM 1872 C CA . GLU A 1 230 ? -33.440 2.454 72.489 1.00 78.81 230 GLU A CA 1
ATOM 1873 C C . GLU A 1 230 ? -32.557 2.397 73.747 1.00 78.81 230 GLU A C 1
ATOM 1875 O O . GLU A 1 230 ? -33.062 2.481 74.867 1.00 78.81 230 GLU A O 1
ATOM 1880 N N . LYS A 1 231 ? -31.228 2.386 73.572 1.00 72.81 231 LYS A N 1
ATOM 1881 C CA . LYS A 1 231 ? -30.268 2.439 74.687 1.00 72.81 231 LYS A CA 1
ATOM 1882 C C . LYS A 1 231 ? -30.310 3.734 75.497 1.00 72.81 231 LYS A C 1
ATOM 1884 O O . LYS A 1 231 ? -29.966 3.698 76.665 1.00 72.81 231 LYS A O 1
ATOM 1889 N N . ILE A 1 232 ? -30.687 4.864 74.898 1.00 73.19 232 ILE A N 1
ATOM 1890 C CA . ILE A 1 232 ? -30.795 6.152 75.609 1.00 73.19 232 ILE A CA 1
ATOM 1891 C C . ILE A 1 232 ? -32.092 6.240 76.437 1.00 73.19 232 ILE A C 1
ATOM 1893 O O . ILE A 1 232 ? -32.166 7.024 77.379 1.00 73.19 232 ILE A O 1
ATOM 1897 N N . LYS A 1 233 ? -33.124 5.454 76.101 1.00 60.91 233 LYS A N 1
ATOM 1898 C CA . LYS A 1 233 ? -34.405 5.408 76.831 1.00 60.91 233 LYS A CA 1
ATOM 1899 C C . LYS A 1 233 ? -34.423 4.444 78.025 1.00 60.91 233 LYS A C 1
ATOM 1901 O O . LYS A 1 233 ? -35.418 4.436 78.747 1.00 60.91 233 LYS A O 1
ATOM 1906 N N . THR A 1 234 ? -33.375 3.642 78.196 1.00 50.09 234 THR A N 1
ATOM 1907 C CA . THR A 1 234 ? -33.220 2.663 79.285 1.00 50.09 234 THR A CA 1
ATOM 1908 C C . THR A 1 234 ? -32.216 3.189 80.297 1.00 50.09 234 THR A C 1
ATOM 1910 O O . THR A 1 234 ? -32.471 3.030 81.509 1.00 50.09 234 THR A O 1
#

Sequence (234 aa):
MRHQSYLYYVAYLLFFMLLQQVLTGNAFRFWLWETTNFVPLTNLFTGLAVLFAVQFTRSFLETQRYLPSFDRALVFFTILGAIASFFSLLSYFADGIFSWLNLLLPYLSLVTALLLLSSGMAMVLRNQRSAFFYVGAWGFMLLGVVVFVLQHIGVLEHNEFTIASLQAGAMFEAVVLSLGLGDRINLERVRRQEEQERAIRSLEEKEALIMQQNEELEQRISKRTAIIQEKIKT

Foldseek 3Di:
DLVLLVVLVVQLLVLVVVLLCLVVVVCVVPPDPDDDDCLLVNLLSLLSNLLSLLSSLCVQLVCVPVPVVLNVVSVVLSVVSNVLSVVSNVCVVVVNPSVVSSVVNVVSSVVNLVSSLVSLVVSVVVVDPLSVLVNVLSVQLVVLVVLQVCCVVPVDPDDPCSSCSNVVSNVSSVVSNVVSSVVVVVVVVVVVVVVVVVVVVVVVVVVVVVVVVVVVVVVVVVVVVVVVVVVVVD